Protein AF-V9G6R5-F1 (afdb_monomer_lite)

pLDDT: mean 72.58, std 21.6, range [24.77, 97.25]

Foldseek 3Di:
DVVVVVVVVVVVVVVVVVVVVVVVVVCCQQCPPDCCRHPVSVVVVVVVVVVVVCVVCVVVLQVVQVQQADPVRVPDPPPDSHHPGGDNVSVVCVCVVVVPVVNVVVVVVLCVLLVVLLLVQLLVLLLCLQPPPDPPSVVVLVVLVVLQVDQLVVVVVVLVVVCVVVVVPPHSCSQNVCSNVLNHNRSSVSNVVSNVVSNVCPVVCVVPPPDDDDSVVVSCCVCCVPVVDPPVVVPPPDDPDDDDPPDPPDDPDDPPPPPPPPPPPPPPDDD

Radius of gyration: 32.79 Å; chains: 1; bounding box: 88×69×92 Å

Structure (mmCIF, N/CA/C/O backbone):
data_AF-V9G6R5-F1
#
_entry.id   AF-V9G6R5-F1
#
loop_
_atom_site.group_PDB
_atom_site.id
_atom_site.type_symbol
_atom_site.label_atom_id
_atom_site.label_alt_id
_atom_site.label_comp_id
_atom_site.label_asym_id
_atom_site.label_entity_id
_atom_site.label_seq_id
_atom_site.pdbx_PDB_ins_code
_atom_site.Cartn_x
_atom_site.Cartn_y
_atom_site.Cartn_z
_atom_site.occupancy
_atom_site.B_iso_or_equiv
_atom_site.auth_seq_id
_atom_site.auth_comp_id
_atom_site.auth_asym_id
_atom_site.auth_atom_id
_atom_site.pdbx_PDB_model_num
ATOM 1 N N . MET A 1 1 ? 60.793 -41.006 -44.154 1.00 64.88 1 MET A N 1
ATOM 2 C CA . MET A 1 1 ? 59.520 -41.726 -44.395 1.00 64.88 1 MET A CA 1
ATOM 3 C C . MET A 1 1 ? 58.826 -42.262 -43.134 1.00 64.88 1 MET A C 1
ATOM 5 O O . MET A 1 1 ? 57.848 -41.655 -42.730 1.00 64.88 1 MET A O 1
ATOM 9 N N . LYS A 1 2 ? 59.270 -43.341 -42.455 1.00 72.12 2 LYS A N 1
ATOM 10 C CA . LYS A 1 2 ? 58.503 -43.918 -41.311 1.00 72.12 2 LYS A CA 1
ATOM 11 C C . LYS A 1 2 ? 58.436 -43.012 -40.062 1.00 72.12 2 LYS A C 1
ATOM 13 O O . LYS A 1 2 ? 57.455 -43.063 -39.328 1.00 72.12 2 LYS A O 1
ATOM 18 N N . VAL A 1 3 ? 59.459 -42.177 -39.852 1.00 76.50 3 VAL A N 1
ATOM 19 C CA . VAL A 1 3 ? 59.556 -41.220 -38.729 1.00 76.50 3 VAL A CA 1
ATOM 20 C C . VAL A 1 3 ? 58.675 -39.981 -38.946 1.00 76.50 3 VAL A C 1
ATOM 22 O O . VAL A 1 3 ? 58.012 -39.543 -38.013 1.00 76.50 3 VAL A O 1
ATOM 25 N N . GLU A 1 4 ? 58.592 -39.460 -40.173 1.00 76.88 4 GLU A N 1
ATOM 26 C CA . GLU A 1 4 ? 57.747 -38.297 -40.507 1.00 76.88 4 GLU A CA 1
ATOM 27 C C . GLU A 1 4 ? 56.257 -38.611 -40.350 1.00 76.88 4 GLU A C 1
ATOM 29 O O . GLU A 1 4 ? 55.533 -37.845 -39.725 1.00 76.88 4 GLU A O 1
ATOM 34 N N . ILE A 1 5 ? 55.825 -39.800 -40.789 1.00 81.44 5 ILE A N 1
ATOM 35 C CA . ILE A 1 5 ? 54.440 -40.274 -40.613 1.00 81.44 5 ILE A CA 1
ATOM 36 C C . ILE A 1 5 ? 54.059 -40.341 -39.123 1.00 81.44 5 ILE A C 1
ATOM 38 O O . ILE A 1 5 ? 52.915 -40.081 -38.750 1.00 81.44 5 ILE A O 1
ATOM 42 N N . TRP A 1 6 ? 55.013 -40.692 -38.257 1.00 77.69 6 TRP A N 1
ATOM 43 C CA . TRP A 1 6 ? 54.809 -40.720 -36.808 1.00 77.69 6 TRP A CA 1
ATOM 44 C C . TRP A 1 6 ? 54.717 -39.318 -36.201 1.00 77.69 6 TRP A C 1
ATOM 46 O O . TRP A 1 6 ? 53.872 -39.083 -35.337 1.00 77.69 6 TRP A O 1
ATOM 56 N N . LEU A 1 7 ? 55.558 -38.393 -36.664 1.00 82.88 7 LEU A N 1
ATOM 57 C CA . LEU A 1 7 ? 55.578 -37.000 -36.219 1.00 82.88 7 LEU A CA 1
ATOM 58 C C . LEU A 1 7 ? 54.293 -36.255 -36.597 1.00 82.88 7 LEU A C 1
ATOM 60 O O . LEU A 1 7 ? 53.716 -35.581 -35.743 1.00 82.88 7 LEU A O 1
ATOM 64 N N . ASP A 1 8 ? 53.804 -36.434 -37.825 1.00 81.50 8 ASP A N 1
ATOM 65 C CA . ASP A 1 8 ? 52.542 -35.833 -38.268 1.00 81.50 8 ASP A CA 1
ATOM 66 C C . ASP A 1 8 ? 51.359 -36.376 -37.467 1.00 81.50 8 ASP A C 1
ATOM 68 O O . ASP A 1 8 ? 50.575 -35.608 -36.904 1.00 81.50 8 ASP A O 1
ATOM 72 N N . ARG A 1 9 ? 51.297 -37.700 -37.281 1.00 84.38 9 ARG A N 1
ATOM 73 C CA . ARG A 1 9 ? 50.238 -38.323 -36.481 1.00 84.38 9 ARG A CA 1
ATOM 74 C C . ARG A 1 9 ? 50.268 -37.838 -35.025 1.00 84.38 9 ARG A C 1
ATOM 76 O O . ARG A 1 9 ? 49.219 -37.544 -34.459 1.00 84.38 9 ARG A O 1
ATOM 83 N N . ALA A 1 10 ? 51.449 -37.700 -34.418 1.00 81.31 10 ALA A N 1
ATOM 84 C CA . ALA A 1 10 ? 51.591 -37.179 -33.056 1.00 81.31 10 ALA A CA 1
ATOM 85 C C . ALA A 1 10 ? 51.138 -35.712 -32.933 1.00 81.31 10 ALA A C 1
ATOM 87 O O . ALA A 1 10 ? 50.500 -35.338 -31.945 1.00 81.31 10 ALA A O 1
ATOM 88 N N . LYS A 1 11 ? 51.421 -34.886 -33.946 1.00 83.81 11 LYS A N 1
ATOM 89 C CA . LYS A 1 11 ? 51.005 -33.479 -34.004 1.00 83.81 11 LYS A CA 1
ATOM 90 C C . LYS A 1 11 ? 49.489 -33.337 -34.136 1.00 83.81 11 LYS A C 1
ATOM 92 O O . LYS A 1 11 ? 48.901 -32.450 -33.513 1.00 83.81 11 LYS A O 1
ATOM 97 N N . ASP A 1 12 ? 48.853 -34.231 -34.885 1.00 80.94 12 ASP A N 1
ATOM 98 C CA . ASP A 1 12 ? 47.399 -34.258 -35.041 1.00 80.94 12 ASP A CA 1
ATOM 99 C C . ASP A 1 12 ? 46.696 -34.737 -33.768 1.00 80.94 12 ASP A C 1
ATOM 101 O O . ASP A 1 12 ? 45.774 -34.068 -33.299 1.00 80.94 12 ASP A O 1
ATOM 105 N N . TYR A 1 13 ? 47.211 -35.783 -33.110 1.00 79.81 13 TYR A N 1
ATOM 106 C CA . TYR A 1 13 ? 46.726 -36.194 -31.786 1.00 79.81 13 TYR A CA 1
ATOM 107 C C . TYR A 1 13 ? 46.875 -35.079 -30.741 1.00 79.81 13 TYR A C 1
ATOM 109 O O . TYR A 1 13 ? 45.949 -34.835 -29.963 1.00 79.81 13 TYR A O 1
ATOM 117 N N . ALA A 1 14 ? 48.006 -34.365 -30.727 1.00 81.25 14 ALA A N 1
ATOM 118 C CA . ALA A 1 14 ? 48.219 -33.235 -29.824 1.00 81.25 14 ALA A CA 1
ATOM 119 C C . ALA A 1 14 ? 47.229 -32.088 -30.097 1.00 81.25 14 ALA A C 1
ATOM 121 O O . ALA A 1 14 ? 46.654 -31.539 -29.153 1.00 81.25 14 ALA A O 1
ATOM 122 N N . ARG A 1 15 ? 46.972 -31.761 -31.373 1.00 82.00 15 ARG A N 1
ATOM 123 C CA . ARG A 1 15 ? 45.962 -30.765 -31.771 1.00 82.00 15 ARG A CA 1
ATOM 124 C C . ARG A 1 15 ? 44.562 -31.156 -31.320 1.00 82.00 15 ARG A C 1
ATOM 126 O O . ARG A 1 15 ? 43.874 -30.326 -30.727 1.00 82.00 15 ARG A O 1
ATOM 133 N N . GLU A 1 16 ? 44.151 -32.403 -31.535 1.00 81.69 16 GLU A N 1
ATOM 134 C CA . GLU A 1 16 ? 42.835 -32.878 -31.102 1.00 81.69 16 GLU A CA 1
ATOM 135 C C . GLU A 1 16 ? 42.675 -32.862 -29.578 1.00 81.69 16 GLU A C 1
ATOM 137 O O . GLU A 1 16 ? 41.623 -32.468 -29.070 1.00 81.69 16 GLU A O 1
ATOM 142 N N . LEU A 1 17 ? 43.711 -33.248 -28.829 1.00 79.25 17 LEU A N 1
ATOM 143 C CA . LEU A 1 17 ? 43.709 -33.208 -27.364 1.00 79.25 17 LEU A CA 1
ATOM 144 C C . LEU A 1 17 ? 43.584 -31.778 -26.832 1.00 79.25 17 LEU A C 1
ATOM 146 O O . LEU A 1 17 ? 42.788 -31.530 -25.921 1.00 79.25 17 LEU A O 1
ATOM 150 N N . ILE A 1 18 ? 44.325 -30.828 -27.411 1.00 80.31 18 ILE A N 1
ATOM 151 C CA . ILE A 1 18 ? 44.240 -29.405 -27.054 1.00 80.31 18 ILE A CA 1
ATOM 152 C C . ILE A 1 18 ? 42.848 -28.861 -27.393 1.00 80.31 18 ILE A C 1
ATOM 154 O O . ILE A 1 18 ? 42.215 -28.237 -26.537 1.00 80.31 18 ILE A O 1
ATOM 158 N N . TRP A 1 19 ? 42.334 -29.162 -28.588 1.00 75.75 19 TRP A N 1
ATOM 159 C CA . TRP A 1 19 ? 41.010 -28.736 -29.040 1.00 75.75 19 TRP A CA 1
ATOM 160 C C . TRP A 1 19 ? 39.887 -29.286 -28.153 1.00 75.75 19 TRP A C 1
ATOM 162 O O . TRP A 1 19 ? 39.028 -28.535 -27.684 1.00 75.75 19 TRP A O 1
ATOM 172 N N . ARG A 1 20 ? 39.919 -30.585 -27.825 1.00 76.06 20 ARG A N 1
ATOM 173 C CA . ARG A 1 20 ? 38.955 -31.214 -26.908 1.00 76.06 20 ARG A CA 1
ATOM 174 C C . ARG A 1 20 ? 39.027 -30.595 -25.514 1.00 76.06 20 ARG A C 1
ATOM 176 O O . ARG A 1 20 ? 37.986 -30.299 -24.931 1.00 76.06 20 ARG A O 1
ATOM 183 N N . ARG A 1 21 ? 40.230 -30.351 -24.983 1.00 75.00 21 ARG A N 1
ATOM 184 C CA . ARG A 1 21 ? 40.425 -29.772 -23.643 1.00 75.00 21 ARG A CA 1
ATOM 185 C C . ARG A 1 21 ? 39.946 -28.313 -23.575 1.00 75.00 21 ARG A C 1
ATOM 187 O O . ARG A 1 21 ? 39.325 -27.933 -22.583 1.00 75.00 21 ARG A O 1
ATOM 194 N N . GLN A 1 22 ? 40.161 -27.518 -24.626 1.00 76.44 22 GLN A N 1
ATOM 195 C CA . GLN A 1 22 ? 39.628 -26.154 -24.725 1.00 76.44 22 GLN A CA 1
ATOM 196 C C . GLN A 1 22 ? 38.102 -26.143 -24.887 1.00 76.44 22 GLN A C 1
ATOM 198 O O . GLN A 1 22 ? 37.421 -25.433 -24.150 1.00 76.44 22 GLN A O 1
ATOM 203 N N . SER A 1 23 ? 37.546 -26.988 -25.758 1.00 69.00 23 SER A N 1
ATOM 204 C CA . SER A 1 23 ? 36.095 -27.088 -25.969 1.00 69.00 23 SER A CA 1
ATOM 205 C C . SER A 1 23 ? 35.350 -27.517 -24.700 1.00 69.00 23 SER A C 1
ATOM 207 O O . SER A 1 23 ? 34.309 -26.954 -24.370 1.00 69.00 23 SER A O 1
ATOM 209 N N . GLN A 1 24 ? 35.904 -28.462 -23.933 1.00 68.69 24 GLN A N 1
ATOM 210 C CA . GLN A 1 24 ? 35.327 -28.883 -22.653 1.00 68.69 24 GLN A CA 1
ATOM 211 C C . GLN A 1 24 ? 35.376 -27.764 -21.603 1.00 68.69 24 GLN A C 1
ATOM 213 O O . GLN A 1 24 ? 34.385 -27.540 -20.913 1.00 68.69 24 GLN A O 1
ATOM 218 N N . ARG A 1 25 ? 36.474 -26.996 -21.520 1.00 67.00 25 ARG A N 1
ATOM 219 C CA . ARG A 1 25 ? 36.552 -25.820 -20.631 1.00 67.00 25 ARG A CA 1
ATOM 220 C C . ARG A 1 25 ? 35.528 -24.747 -20.999 1.00 67.00 25 ARG A C 1
ATOM 222 O O . ARG A 1 25 ? 34.871 -24.220 -20.109 1.00 67.00 25 ARG A O 1
ATOM 229 N N . VAL A 1 26 ? 35.354 -24.469 -22.290 1.00 68.88 26 VAL A N 1
ATOM 230 C CA . VAL A 1 26 ? 34.375 -23.489 -22.786 1.00 68.88 26 VAL A CA 1
ATOM 231 C C . VAL A 1 26 ? 32.941 -23.953 -22.520 1.00 68.88 26 VAL A C 1
ATOM 233 O O . VAL A 1 26 ? 32.132 -23.171 -22.032 1.00 68.88 26 VAL A O 1
ATOM 236 N N . LYS A 1 27 ? 32.624 -25.235 -22.745 1.00 65.38 27 LYS A N 1
ATOM 237 C CA . LYS A 1 27 ? 31.298 -25.799 -22.443 1.00 65.38 27 LYS A CA 1
ATOM 238 C C . LYS A 1 27 ? 30.979 -25.760 -20.949 1.00 65.38 27 LYS A C 1
ATOM 240 O O . LYS A 1 27 ? 29.878 -25.367 -20.588 1.00 65.38 27 LYS A O 1
ATOM 245 N N . VAL A 1 28 ? 31.933 -26.100 -20.080 1.00 66.19 28 VAL A N 1
ATOM 246 C CA . VAL A 1 28 ? 31.735 -26.050 -18.620 1.00 66.19 28 VAL A CA 1
ATOM 247 C C . VAL A 1 28 ? 31.624 -24.606 -18.111 1.00 66.19 28 VAL A C 1
ATOM 249 O O . VAL A 1 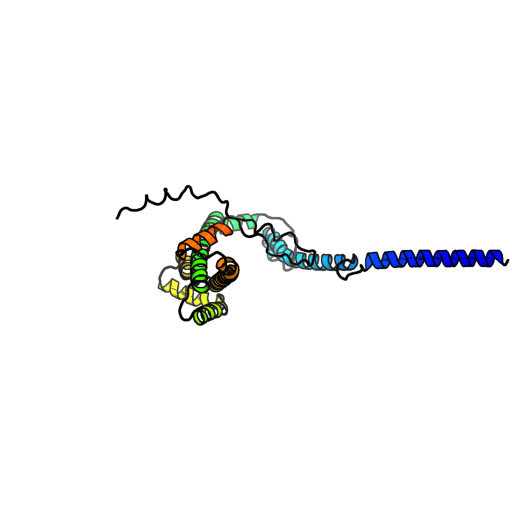28 ? 30.833 -24.352 -17.207 1.00 66.19 28 VAL A O 1
ATOM 252 N N . ALA A 1 29 ? 32.345 -23.651 -18.709 1.00 65.88 29 ALA A N 1
ATOM 253 C CA . ALA A 1 29 ? 32.227 -22.229 -18.375 1.00 65.88 29 ALA A CA 1
ATOM 254 C C . ALA A 1 29 ? 30.902 -21.601 -18.858 1.00 65.88 29 ALA A C 1
ATOM 256 O O . ALA A 1 29 ? 30.321 -20.780 -18.150 1.00 65.88 29 ALA A O 1
ATOM 257 N N . LEU A 1 30 ? 30.405 -21.990 -20.040 1.00 63.53 30 LEU A N 1
ATOM 258 C CA . LEU A 1 30 ? 29.158 -21.466 -20.615 1.00 63.53 30 LEU A CA 1
ATOM 259 C C . LEU A 1 30 ? 27.902 -22.102 -20.009 1.00 63.53 30 LEU A C 1
ATOM 261 O O . LEU A 1 30 ? 26.975 -21.380 -19.640 1.00 63.53 30 LEU A O 1
ATOM 265 N N . LEU A 1 31 ? 27.861 -23.435 -19.905 1.00 62.66 31 LEU A N 1
ATOM 266 C CA . LEU A 1 31 ? 26.684 -24.156 -19.411 1.00 62.66 31 LEU A CA 1
ATOM 267 C C . LEU A 1 31 ? 26.649 -24.269 -17.880 1.00 62.66 31 LEU A C 1
ATOM 269 O O . LEU A 1 31 ? 25.567 -24.436 -17.326 1.00 62.66 31 LEU A O 1
ATOM 273 N N . GLY A 1 32 ? 27.792 -24.138 -17.192 1.00 59.62 32 GLY A N 1
ATOM 274 C CA . GLY A 1 32 ? 27.884 -24.394 -15.753 1.00 59.62 32 GLY A CA 1
ATOM 275 C C . GLY A 1 32 ? 27.591 -25.861 -15.402 1.00 59.62 32 GLY A C 1
ATOM 276 O O . GLY A 1 32 ? 27.000 -26.611 -16.174 1.00 59.62 32 GLY A O 1
ATOM 277 N N . ARG A 1 33 ? 28.020 -26.322 -14.222 1.00 62.50 33 ARG A N 1
ATOM 278 C CA . ARG A 1 33 ? 27.675 -27.676 -13.732 1.00 62.50 33 ARG A CA 1
ATOM 279 C C . ARG A 1 33 ? 26.256 -27.769 -13.158 1.00 62.50 33 ARG A C 1
ATOM 281 O O . ARG A 1 33 ? 25.740 -28.873 -13.037 1.00 62.50 33 ARG A O 1
ATOM 288 N N . ASN A 1 34 ? 25.643 -26.632 -12.828 1.00 60.25 34 ASN A N 1
ATOM 289 C CA . ASN A 1 34 ? 24.287 -26.519 -12.295 1.00 60.25 34 ASN A CA 1
ATOM 290 C C . ASN A 1 34 ? 23.488 -25.507 -13.129 1.00 60.25 34 ASN A C 1
ATOM 292 O O . ASN A 1 34 ? 24.048 -24.504 -13.575 1.00 60.25 34 ASN A O 1
ATOM 296 N N . LEU A 1 35 ? 22.173 -25.723 -13.254 1.00 59.00 35 LEU A N 1
ATOM 297 C CA . LEU A 1 35 ? 21.221 -24.842 -13.958 1.00 59.00 35 LEU A CA 1
ATOM 298 C C . LEU A 1 35 ? 21.281 -23.360 -13.522 1.00 59.00 35 LEU A C 1
ATOM 300 O O . LEU A 1 35 ? 20.889 -22.488 -14.289 1.00 59.00 35 LEU A O 1
ATOM 304 N N . SER A 1 36 ? 21.780 -23.065 -12.320 1.00 59.97 36 SER A N 1
ATOM 305 C CA . SER A 1 36 ? 21.876 -21.721 -11.729 1.00 59.97 36 SER A CA 1
ATOM 306 C C . SER A 1 36 ? 23.246 -21.033 -11.870 1.00 59.97 36 SER A C 1
ATOM 308 O O . SER A 1 36 ? 23.350 -19.834 -11.608 1.00 59.97 36 SER A O 1
ATOM 310 N N . ASP A 1 37 ? 24.292 -21.750 -12.299 1.00 65.19 37 ASP A N 1
ATOM 311 C CA . ASP A 1 37 ? 25.674 -21.233 -12.295 1.00 65.19 37 ASP A CA 1
ATOM 312 C C . ASP A 1 37 ? 26.230 -20.913 -13.692 1.00 65.19 37 ASP A C 1
ATOM 314 O O . ASP A 1 37 ? 27.261 -20.246 -13.797 1.00 65.19 37 ASP A O 1
ATOM 318 N N . GLY A 1 38 ? 25.553 -21.347 -14.762 1.00 72.75 38 GLY A N 1
ATOM 319 C CA . GLY A 1 38 ? 25.939 -21.042 -16.142 1.00 72.75 38 GLY A CA 1
ATOM 320 C C . GLY A 1 38 ? 25.775 -19.556 -16.482 1.00 72.75 38 GLY A C 1
ATOM 321 O O . GLY A 1 38 ? 24.767 -18.935 -16.135 1.00 72.75 38 GLY A O 1
ATOM 322 N N . LEU A 1 39 ? 26.748 -18.977 -17.196 1.00 79.81 39 LEU A N 1
ATOM 323 C CA . LEU A 1 39 ? 26.709 -17.571 -17.629 1.00 79.81 39 LEU A CA 1
ATOM 324 C C . LEU A 1 39 ? 25.462 -17.277 -18.481 1.00 79.81 39 LEU A C 1
ATOM 326 O O . LEU A 1 39 ? 24.845 -16.223 -18.343 1.00 79.81 39 LEU A O 1
ATOM 330 N N . LEU A 1 40 ? 25.060 -18.245 -19.310 1.00 81.56 40 LEU A N 1
ATOM 331 C CA . LEU A 1 40 ? 23.880 -18.149 -20.167 1.00 81.56 40 LEU A CA 1
ATOM 332 C C . LEU A 1 40 ? 22.582 -18.151 -19.345 1.00 81.56 40 LEU A C 1
ATOM 334 O O . LEU A 1 40 ? 21.710 -17.320 -19.582 1.00 81.56 40 LEU A O 1
ATOM 338 N N . ALA A 1 41 ? 22.481 -19.008 -18.323 1.00 83.38 41 ALA A N 1
ATOM 339 C CA . ALA A 1 41 ? 21.331 -19.030 -17.418 1.00 83.38 41 ALA A CA 1
ATOM 340 C C . ALA A 1 41 ? 21.200 -17.712 -16.638 1.00 83.38 41 ALA A C 1
ATOM 342 O O . ALA A 1 41 ? 20.107 -17.156 -16.546 1.00 83.38 41 ALA A O 1
ATOM 343 N N . LYS A 1 42 ? 22.316 -17.153 -16.150 1.00 86.31 42 LYS A N 1
ATOM 344 C CA . LYS A 1 42 ? 22.331 -15.829 -15.509 1.00 86.31 42 LYS A CA 1
ATOM 345 C C . LYS A 1 42 ? 21.874 -14.730 -16.464 1.00 86.31 42 LYS A C 1
ATOM 347 O O . LYS A 1 42 ? 21.041 -13.921 -16.073 1.00 86.31 42 LYS A O 1
ATOM 352 N N . LEU A 1 43 ? 22.364 -14.715 -17.705 1.00 90.62 43 LEU A N 1
ATOM 353 C CA . LEU A 1 43 ? 21.957 -13.729 -18.711 1.00 90.62 43 LEU A CA 1
ATOM 354 C C . LEU A 1 43 ? 20.449 -13.800 -18.983 1.00 90.62 43 LEU A C 1
ATOM 356 O O . LEU A 1 43 ? 19.787 -12.766 -18.976 1.00 90.62 43 LEU A O 1
ATOM 360 N N . VAL A 1 44 ? 19.893 -15.005 -19.135 1.00 92.25 44 VAL A N 1
ATOM 361 C CA . VAL A 1 44 ? 18.445 -15.210 -19.314 1.00 92.25 44 VAL A CA 1
ATOM 362 C C . VAL A 1 44 ? 17.654 -14.710 -18.103 1.00 92.25 44 VAL A C 1
ATOM 364 O O . VAL A 1 44 ? 16.657 -14.016 -18.278 1.00 92.25 44 VAL A O 1
ATOM 367 N N . ILE A 1 45 ? 18.108 -15.001 -16.879 1.00 91.94 45 ILE A N 1
ATOM 368 C CA . ILE A 1 45 ? 17.470 -14.508 -15.649 1.00 91.94 45 ILE A CA 1
ATOM 369 C C . ILE A 1 45 ? 17.521 -12.976 -15.591 1.00 91.94 45 ILE A C 1
ATOM 371 O O . ILE A 1 45 ? 16.493 -12.350 -15.350 1.00 91.94 45 ILE A O 1
ATOM 375 N N . TYR A 1 46 ? 18.673 -12.353 -15.855 1.00 94.00 46 TYR A N 1
ATOM 376 C CA . TYR A 1 46 ? 18.799 -10.892 -15.870 1.00 94.00 46 TYR A CA 1
ATOM 377 C C . TYR A 1 46 ? 17.925 -10.239 -16.943 1.00 94.00 46 TYR A C 1
ATOM 379 O O . TYR A 1 46 ? 17.320 -9.204 -16.675 1.00 94.00 46 TYR A O 1
ATOM 387 N N . LEU A 1 47 ? 17.818 -10.850 -18.124 1.00 96.06 47 LEU A N 1
ATOM 388 C CA . LEU A 1 47 ? 16.960 -10.375 -19.207 1.00 96.06 47 LEU A CA 1
ATOM 389 C C . LEU A 1 47 ? 15.471 -10.509 -18.846 1.00 96.06 47 LEU A C 1
ATOM 391 O O . LEU A 1 47 ? 14.690 -9.596 -19.093 1.00 96.06 47 LEU A O 1
ATOM 395 N N . LEU A 1 48 ? 15.069 -11.603 -18.195 1.00 96.25 48 LEU A N 1
ATOM 396 C CA . LEU A 1 48 ? 13.703 -11.763 -17.695 1.00 96.25 48 LEU A CA 1
ATOM 397 C C . LEU A 1 48 ? 13.379 -10.724 -16.606 1.00 96.25 48 LEU A C 1
ATOM 399 O O . LEU A 1 48 ? 12.329 -10.085 -16.651 1.00 96.25 48 LEU A O 1
ATOM 403 N N . LEU A 1 49 ? 14.288 -10.524 -15.645 1.00 95.69 49 LEU A N 1
ATOM 404 C CA . LEU A 1 49 ? 14.124 -9.537 -14.575 1.00 95.69 49 LEU A CA 1
ATOM 405 C C . LEU A 1 49 ? 14.068 -8.104 -15.121 1.00 95.69 49 LEU A C 1
ATOM 407 O O . LEU A 1 49 ? 13.279 -7.307 -14.617 1.00 95.69 49 LEU A O 1
ATOM 411 N N . SER A 1 50 ? 14.868 -7.770 -16.138 1.00 96.69 50 SER A N 1
ATOM 412 C CA . SER A 1 50 ? 14.859 -6.433 -16.741 1.00 96.69 50 SER A CA 1
ATOM 413 C C . SER A 1 50 ? 13.556 -6.146 -17.488 1.00 96.69 50 SER A C 1
ATOM 415 O O . SER A 1 50 ? 13.026 -5.044 -17.361 1.00 96.69 50 SER A O 1
ATOM 417 N N . ILE A 1 51 ? 12.981 -7.138 -18.179 1.00 97.25 51 ILE A N 1
ATOM 418 C CA . ILE A 1 51 ? 11.659 -7.017 -18.813 1.00 97.25 51 ILE A CA 1
ATOM 419 C C . ILE A 1 51 ? 10.577 -6.768 -17.758 1.00 97.25 51 ILE A C 1
ATOM 421 O O . ILE A 1 51 ? 9.774 -5.848 -17.902 1.00 97.25 51 ILE A O 1
ATOM 425 N N . VAL A 1 52 ? 10.565 -7.548 -16.674 1.00 96.88 52 VAL A N 1
ATOM 426 C CA . VAL A 1 52 ? 9.588 -7.369 -15.587 1.00 96.88 52 VAL A CA 1
ATOM 427 C C . VAL A 1 52 ? 9.748 -5.996 -14.928 1.00 96.88 52 VAL A C 1
ATOM 429 O O . VAL A 1 52 ? 8.756 -5.306 -14.701 1.00 96.88 52 VAL A O 1
ATOM 432 N N . ALA A 1 53 ? 10.983 -5.558 -14.675 1.00 96.94 53 ALA A N 1
ATOM 433 C CA . ALA A 1 53 ? 11.255 -4.224 -14.150 1.00 96.94 53 ALA A CA 1
ATOM 434 C C . ALA A 1 53 ? 10.738 -3.127 -15.095 1.00 96.94 53 ALA A C 1
ATOM 436 O O . ALA A 1 53 ? 10.091 -2.185 -14.638 1.00 96.94 53 ALA A O 1
ATOM 437 N N . TYR A 1 54 ? 10.962 -3.271 -16.404 1.00 96.25 54 TYR A N 1
ATOM 438 C CA . TYR A 1 54 ? 10.468 -2.335 -17.411 1.00 96.25 54 TYR A CA 1
ATOM 439 C C . TYR A 1 54 ? 8.934 -2.259 -17.430 1.00 96.25 54 TYR A C 1
ATOM 441 O O . TYR A 1 54 ? 8.389 -1.158 -17.439 1.00 96.25 54 TYR A O 1
ATOM 449 N N . LEU A 1 55 ? 8.234 -3.396 -17.341 1.00 96.38 55 LEU A N 1
ATOM 450 C CA . LEU A 1 55 ? 6.767 -3.438 -17.274 1.00 96.38 55 LEU A CA 1
ATOM 451 C C . LEU A 1 55 ? 6.211 -2.673 -16.062 1.00 96.38 55 LEU A C 1
ATOM 453 O O . LEU A 1 55 ? 5.202 -1.981 -16.184 1.00 96.38 55 LEU A O 1
ATOM 457 N N . TYR A 1 56 ? 6.875 -2.749 -14.904 1.00 94.88 56 TYR A N 1
ATOM 458 C CA . TYR A 1 56 ? 6.484 -1.975 -13.720 1.00 94.88 56 TYR A CA 1
ATOM 459 C C . TYR A 1 56 ? 6.858 -0.489 -13.814 1.00 94.88 56 TYR A C 1
ATOM 461 O O . TYR A 1 56 ? 6.128 0.363 -13.307 1.00 94.88 56 TYR A O 1
ATOM 469 N N . LEU A 1 57 ? 7.978 -0.161 -14.462 1.00 95.06 57 LEU A N 1
ATOM 470 C CA . LEU A 1 57 ? 8.426 1.219 -14.677 1.00 95.06 57 LEU A CA 1
ATOM 471 C C . LEU A 1 57 ? 7.575 1.955 -15.716 1.00 95.06 57 LEU A C 1
ATOM 473 O O . LEU A 1 57 ? 7.390 3.164 -15.601 1.00 95.06 57 LEU A O 1
ATOM 477 N N . GLN A 1 58 ? 7.028 1.245 -16.702 1.00 93.25 58 GLN A N 1
ATOM 478 C CA . GLN A 1 58 ? 6.230 1.811 -17.786 1.00 93.25 58 GLN A CA 1
ATOM 479 C C . GLN A 1 58 ? 5.101 2.752 -17.301 1.00 93.25 58 GLN A C 1
ATOM 481 O O . GLN A 1 58 ? 5.098 3.911 -17.717 1.00 93.25 58 GLN A O 1
ATOM 486 N N . PRO A 1 59 ? 4.166 2.352 -16.413 1.00 93.62 59 PRO A N 1
ATOM 487 C CA . PRO A 1 59 ? 3.109 3.253 -15.943 1.00 93.62 59 PRO A CA 1
ATOM 488 C C . PRO A 1 59 ? 3.642 4.443 -15.132 1.00 93.62 59 PRO A C 1
ATOM 490 O O . PRO A 1 59 ? 3.066 5.528 -15.196 1.00 93.62 59 PRO A O 1
ATOM 493 N N . LEU A 1 60 ? 4.751 4.280 -14.401 1.00 92.44 60 LEU A N 1
ATOM 494 C CA . LEU A 1 60 ? 5.381 5.379 -13.659 1.00 92.44 60 LEU A CA 1
ATOM 495 C C . LEU A 1 60 ? 5.970 6.424 -14.611 1.00 92.44 60 LEU A C 1
ATOM 497 O O . LEU A 1 60 ? 5.707 7.615 -14.459 1.00 92.44 60 LEU A O 1
ATOM 501 N N . LEU A 1 61 ? 6.716 5.978 -15.625 1.00 90.56 61 LEU A N 1
ATOM 502 C CA . LEU A 1 61 ? 7.274 6.853 -16.656 1.00 90.56 61 LEU A CA 1
ATOM 503 C C . LEU A 1 61 ? 6.169 7.547 -17.457 1.00 90.56 61 LEU A C 1
ATOM 505 O O . LEU A 1 61 ? 6.292 8.728 -17.780 1.00 90.56 61 LEU A O 1
ATOM 509 N N . TYR A 1 62 ? 5.070 6.838 -17.725 1.00 88.69 62 TYR A N 1
ATOM 510 C CA . TYR A 1 62 ? 3.898 7.418 -18.369 1.00 88.69 62 TYR A CA 1
ATOM 511 C C . TYR A 1 62 ? 3.295 8.546 -17.526 1.00 88.69 62 TYR A C 1
ATOM 513 O O . TYR A 1 62 ? 3.081 9.634 -18.056 1.00 88.69 62 TYR A O 1
ATOM 521 N N . MET A 1 63 ? 3.101 8.342 -16.217 1.00 88.94 63 MET A N 1
ATOM 522 C CA . MET A 1 63 ? 2.597 9.394 -15.325 1.00 88.94 63 MET A CA 1
ATOM 523 C C . MET A 1 63 ? 3.505 10.629 -15.321 1.00 88.94 63 MET A C 1
ATOM 525 O O . MET A 1 63 ? 3.017 11.743 -15.501 1.00 88.94 63 MET A O 1
ATOM 529 N N . VAL A 1 64 ? 4.823 10.444 -15.203 1.00 88.50 64 VAL A N 1
ATOM 530 C CA . VAL A 1 64 ? 5.788 11.558 -15.234 1.00 88.50 64 VAL A CA 1
ATOM 531 C C . VAL A 1 64 ? 5.733 12.307 -16.569 1.00 88.50 64 VAL A C 1
ATOM 533 O O . VAL A 1 64 ? 5.693 13.534 -16.582 1.00 88.50 64 VAL A O 1
ATOM 536 N N . SER A 1 65 ? 5.659 11.588 -17.692 1.00 87.62 65 SER A N 1
ATOM 537 C CA . SER A 1 65 ? 5.509 12.208 -19.013 1.00 87.62 65 SER A CA 1
ATOM 538 C C . SER A 1 65 ? 4.201 12.998 -19.124 1.00 87.62 65 SER A C 1
ATOM 540 O O . SER A 1 65 ? 4.205 14.138 -19.585 1.00 87.62 65 SER A O 1
ATOM 542 N N . THR A 1 66 ? 3.079 12.447 -18.644 1.00 85.56 66 THR A N 1
ATOM 543 C CA . THR A 1 66 ? 1.781 13.139 -18.686 1.00 85.56 66 THR A CA 1
ATOM 544 C C . THR A 1 66 ? 1.740 14.413 -17.850 1.00 85.56 66 THR A C 1
ATOM 546 O O . THR A 1 66 ? 1.065 15.355 -18.250 1.00 85.56 66 THR A O 1
ATOM 549 N N . MET A 1 67 ? 2.499 14.490 -16.751 1.00 86.62 67 MET A N 1
ATOM 550 C CA . MET A 1 67 ? 2.589 15.712 -15.942 1.00 86.62 67 MET A CA 1
ATOM 551 C C . MET A 1 67 ? 3.239 16.879 -16.704 1.00 86.62 67 MET A C 1
ATOM 553 O O . MET A 1 67 ? 2.923 18.029 -16.416 1.00 86.62 67 MET A O 1
ATOM 557 N N . LEU A 1 68 ? 4.102 16.592 -17.688 1.00 87.06 68 LEU A N 1
ATOM 558 C CA . LEU A 1 68 ? 4.879 17.591 -18.438 1.00 87.06 68 LEU A CA 1
ATOM 559 C C . LEU A 1 68 ? 4.263 17.996 -19.794 1.00 87.06 68 LEU A C 1
ATOM 561 O O . LEU A 1 68 ? 4.740 18.943 -20.424 1.00 87.06 68 LEU A O 1
ATOM 565 N N . LYS A 1 69 ? 3.240 17.274 -20.271 1.00 84.69 69 LYS A N 1
ATOM 566 C CA . LYS A 1 69 ? 2.592 17.491 -21.581 1.00 84.69 69 LYS A CA 1
ATOM 567 C C . LYS A 1 69 ? 1.623 18.671 -21.572 1.00 84.69 69 LYS A C 1
ATOM 569 O O . LYS A 1 69 ? 0.933 18.887 -20.591 1.00 84.69 69 LYS A O 1
ATOM 574 N N . THR A 1 70 ? 1.464 19.378 -22.685 1.00 83.19 70 THR A N 1
ATOM 575 C CA . THR A 1 70 ? 0.412 20.402 -22.823 1.00 83.19 70 THR A CA 1
ATOM 576 C C . THR A 1 70 ? -0.975 19.778 -23.028 1.00 83.19 70 THR A C 1
ATOM 578 O O . THR A 1 70 ? -1.099 18.632 -23.458 1.00 83.19 70 THR A O 1
ATOM 581 N N . VAL A 1 71 ? -2.046 20.542 -22.775 1.00 79.31 71 VAL A N 1
ATOM 582 C CA . VAL A 1 71 ? -3.438 20.091 -23.006 1.00 79.31 71 VAL A CA 1
ATOM 583 C C . VAL A 1 71 ? -3.674 19.707 -24.474 1.00 79.31 71 VAL A C 1
ATOM 585 O O . VAL A 1 71 ? -4.375 18.739 -24.754 1.00 79.31 71 VAL A O 1
ATOM 588 N N . SER A 1 72 ? -3.044 20.416 -25.414 1.00 79.06 72 SER A N 1
ATOM 589 C CA . SER A 1 72 ? -3.102 20.094 -26.844 1.00 79.06 72 SER A CA 1
ATOM 590 C C . SER A 1 72 ? -2.414 18.767 -27.188 1.00 79.06 72 SER A C 1
ATOM 592 O O . SER A 1 72 ? -2.947 18.014 -27.997 1.00 79.06 72 SER A O 1
ATOM 594 N N . ASP A 1 73 ? -1.291 18.438 -26.539 1.00 78.12 73 ASP A N 1
ATOM 595 C CA . ASP A 1 73 ? -0.603 17.146 -26.696 1.00 78.12 73 ASP A CA 1
ATOM 596 C C . ASP A 1 73 ? -1.362 15.987 -26.011 1.00 78.12 73 ASP A C 1
ATOM 598 O O . ASP A 1 73 ? -1.140 14.825 -26.350 1.00 78.12 73 ASP A O 1
ATOM 602 N N . LEU A 1 74 ? -2.253 16.274 -25.052 1.00 75.69 74 LEU A N 1
ATOM 603 C CA . LEU A 1 74 ? -3.131 15.278 -24.414 1.00 75.69 74 LEU A CA 1
ATOM 604 C C . LEU A 1 74 ? -4.318 14.870 -25.298 1.00 75.69 74 LEU A C 1
ATOM 606 O O . LEU A 1 74 ? -4.795 13.743 -25.183 1.00 75.69 74 LEU A O 1
ATOM 610 N N . LEU A 1 75 ? -4.806 15.786 -26.136 1.00 79.75 75 LEU A N 1
ATOM 611 C CA . LEU A 1 75 ? -5.964 15.579 -27.012 1.00 79.75 75 LEU A CA 1
ATOM 612 C C . LEU A 1 75 ? -5.580 15.044 -28.401 1.00 79.75 75 LEU A C 1
ATOM 614 O O . LEU A 1 75 ? -6.458 14.674 -29.178 1.00 79.75 75 LEU A O 1
ATOM 618 N N . ASP A 1 76 ? -4.284 15.005 -28.722 1.00 78.75 76 ASP A N 1
ATOM 619 C CA . ASP A 1 76 ? -3.779 14.472 -29.986 1.00 78.75 76 ASP A CA 1
ATOM 620 C C . ASP A 1 76 ? -3.916 12.930 -30.012 1.00 78.75 76 ASP A C 1
ATOM 622 O O . ASP A 1 76 ? -3.371 12.248 -29.138 1.00 78.75 76 ASP A O 1
ATOM 626 N N . PRO A 1 77 ? -4.616 12.343 -31.005 1.00 70.31 77 PRO A N 1
ATOM 627 C CA . PRO A 1 77 ? -4.767 10.891 -31.132 1.00 70.31 77 PRO A CA 1
ATOM 628 C C . PRO A 1 77 ? -3.448 10.162 -31.440 1.00 70.31 77 PRO A C 1
ATOM 630 O O . PRO A 1 77 ? -3.372 8.938 -31.306 1.00 70.31 77 PRO A O 1
ATOM 633 N N . ALA A 1 78 ? -2.390 10.879 -31.833 1.00 74.44 78 ALA A N 1
ATOM 634 C CA . ALA A 1 78 ? -1.056 10.309 -31.925 1.00 74.44 78 ALA A CA 1
ATOM 635 C C . ALA A 1 78 ? -0.501 10.066 -30.511 1.00 74.44 78 ALA A C 1
ATOM 637 O O . ALA A 1 78 ? 0.024 10.983 -29.880 1.00 74.44 78 ALA A O 1
ATOM 638 N N . VAL A 1 79 ? -0.585 8.825 -30.016 1.00 62.88 79 VAL A N 1
ATOM 639 C CA . VAL A 1 79 ? -0.058 8.411 -28.701 1.00 62.88 79 VAL A CA 1
ATOM 640 C C . VAL A 1 79 ? 1.457 8.653 -28.628 1.00 62.88 79 VAL A C 1
ATOM 642 O O . VAL A 1 79 ? 2.270 7.791 -28.961 1.00 62.88 79 VAL A O 1
ATOM 645 N N . LYS A 1 80 ? 1.856 9.850 -28.189 1.00 69.50 80 LYS A N 1
ATOM 646 C CA . LYS A 1 80 ? 3.258 10.259 -28.043 1.00 69.50 80 LYS A CA 1
ATOM 647 C C . LYS A 1 80 ? 3.722 10.051 -26.614 1.00 69.50 80 LYS A C 1
ATOM 649 O O . LYS A 1 80 ? 3.135 10.572 -25.667 1.00 69.50 80 LYS A O 1
ATOM 654 N N . TRP A 1 81 ? 4.803 9.297 -26.449 1.00 71.38 81 TRP A N 1
ATOM 655 C CA . TRP A 1 81 ? 5.423 9.064 -25.144 1.00 71.38 81 TRP A CA 1
ATOM 656 C C . TRP A 1 81 ? 6.270 10.244 -24.660 1.00 71.38 81 TRP A C 1
ATOM 658 O O . TRP A 1 81 ? 6.346 10.473 -23.457 1.00 71.38 81 TRP A O 1
ATOM 668 N N . ILE A 1 82 ? 6.870 11.004 -25.579 1.00 77.75 82 ILE A N 1
ATOM 669 C CA . ILE A 1 82 ? 7.672 12.195 -25.279 1.00 77.75 82 ILE A CA 1
ATOM 670 C C . ILE A 1 82 ? 6.846 13.449 -25.634 1.00 77.75 82 ILE A C 1
ATOM 672 O O . ILE A 1 82 ? 6.311 13.501 -26.746 1.00 77.75 82 ILE A O 1
ATOM 676 N N . PRO A 1 83 ? 6.718 14.435 -24.721 1.00 74.19 83 PRO A N 1
ATOM 677 C CA . PRO A 1 83 ? 6.049 15.707 -25.005 1.00 74.19 83 PRO A CA 1
ATOM 678 C C . PRO A 1 83 ? 6.803 16.498 -26.081 1.00 74.19 83 PRO A C 1
ATOM 680 O O . PRO A 1 83 ? 8.034 16.470 -26.116 1.00 74.19 83 PRO A O 1
ATOM 683 N N . ARG A 1 84 ? 6.088 17.238 -26.941 1.00 75.44 84 ARG A N 1
ATOM 684 C CA . ARG A 1 84 ? 6.736 18.148 -27.907 1.00 75.44 84 ARG A CA 1
ATOM 685 C C . ARG A 1 84 ? 7.277 19.398 -27.219 1.00 75.44 84 ARG A C 1
ATOM 687 O O . ARG A 1 84 ? 8.330 19.903 -27.594 1.00 75.44 84 ARG A O 1
ATOM 694 N N . VAL A 1 85 ? 6.537 19.884 -26.224 1.00 80.88 85 VAL A N 1
ATOM 695 C CA . VAL A 1 85 ? 6.882 21.047 -25.408 1.00 80.88 85 VAL A CA 1
ATOM 696 C C . VAL A 1 85 ? 6.800 20.630 -23.947 1.00 80.88 85 VAL A C 1
ATOM 698 O O . VAL A 1 85 ? 5.761 20.162 -23.487 1.00 80.88 85 VAL A O 1
ATOM 701 N N . VAL A 1 86 ? 7.906 20.780 -23.221 1.00 82.75 86 VAL A N 1
ATOM 702 C CA . VAL A 1 86 ? 7.953 20.502 -21.783 1.00 82.75 86 VAL A CA 1
ATOM 703 C C . VAL A 1 86 ? 7.380 21.708 -21.050 1.00 82.75 86 VAL A C 1
ATOM 705 O O . VAL A 1 86 ? 7.936 22.802 -21.135 1.00 82.75 86 VAL A O 1
ATOM 708 N N . THR A 1 87 ? 6.275 21.514 -20.331 1.00 84.69 87 THR A N 1
ATOM 709 C CA . THR A 1 87 ? 5.621 22.576 -19.555 1.00 84.69 87 THR A CA 1
ATOM 710 C C . THR A 1 87 ? 5.399 22.145 -18.111 1.00 84.69 87 THR A C 1
ATOM 712 O O . THR A 1 87 ? 5.059 20.998 -17.836 1.00 84.69 87 THR A O 1
ATOM 715 N N . TRP A 1 88 ? 5.578 23.081 -17.179 1.00 86.00 88 TRP A N 1
ATOM 716 C CA . TRP A 1 88 ? 5.336 22.867 -15.745 1.00 86.00 88 TRP A CA 1
ATOM 717 C C . TRP A 1 88 ? 3.957 23.364 -15.295 1.00 86.00 88 TRP A C 1
ATOM 719 O O . TRP A 1 88 ? 3.585 23.211 -14.138 1.00 86.00 88 TRP A O 1
ATOM 729 N N . GLU A 1 89 ? 3.179 23.940 -16.211 1.00 86.50 89 GLU A N 1
ATOM 730 C CA . GLU A 1 89 ? 1.910 24.607 -15.914 1.00 86.50 89 GLU A CA 1
ATOM 731 C C . GLU A 1 89 ? 0.867 23.657 -15.311 1.00 86.50 89 GLU A C 1
ATOM 733 O O . GLU A 1 89 ? 0.163 24.032 -14.378 1.00 86.50 89 GLU A O 1
ATOM 738 N N . ASN A 1 90 ? 0.800 22.405 -15.776 1.00 86.25 90 ASN A N 1
ATOM 739 C CA . ASN A 1 90 ? -0.104 21.412 -15.189 1.00 86.25 90 ASN A CA 1
ATOM 740 C C . ASN A 1 90 ? 0.250 21.092 -13.740 1.00 86.25 90 ASN A C 1
ATOM 742 O O . ASN A 1 90 ? -0.646 20.841 -12.939 1.00 86.25 90 ASN A O 1
ATOM 746 N N . LEU A 1 91 ? 1.544 21.092 -13.404 1.00 87.38 91 LEU A N 1
ATOM 747 C CA . LEU A 1 91 ? 1.997 20.834 -12.045 1.00 87.38 91 LEU A CA 1
ATOM 748 C C . LEU A 1 91 ? 1.583 21.986 -11.127 1.00 87.38 91 LEU A C 1
ATOM 750 O O . LEU A 1 91 ? 1.031 21.732 -10.061 1.00 87.38 91 LEU A O 1
ATOM 754 N N . THR A 1 92 ? 1.776 23.235 -11.562 1.00 88.50 92 THR A N 1
ATOM 755 C CA . THR A 1 92 ? 1.359 24.422 -10.801 1.00 88.50 92 THR A CA 1
ATOM 756 C C . THR A 1 92 ? -0.161 24.471 -10.640 1.00 88.50 92 THR A C 1
ATOM 758 O O . THR A 1 92 ? -0.653 24.616 -9.524 1.00 88.50 92 THR A O 1
ATOM 761 N N . LYS A 1 93 ? -0.917 24.227 -11.721 1.00 87.94 93 LYS A N 1
ATOM 762 C CA . LYS A 1 93 ? -2.388 24.150 -11.687 1.00 87.94 93 LYS A CA 1
ATOM 763 C C . LYS A 1 93 ? -2.896 23.043 -10.767 1.00 87.94 93 LYS A C 1
ATOM 765 O O . LYS A 1 93 ? -3.863 23.255 -10.044 1.00 87.94 93 LYS A O 1
ATOM 770 N N . ALA A 1 94 ? -2.262 21.871 -10.774 1.00 86.94 94 ALA A N 1
ATOM 771 C CA . ALA A 1 94 ? -2.627 20.779 -9.876 1.00 86.94 94 ALA A CA 1
ATOM 772 C C . ALA A 1 94 ? -2.283 21.101 -8.413 1.00 86.94 94 ALA A C 1
ATOM 774 O O . ALA A 1 94 ? -3.067 20.790 -7.519 1.00 86.94 94 ALA A O 1
ATOM 775 N N . TYR A 1 95 ? -1.136 21.739 -8.168 1.00 88.94 95 TYR A N 1
ATOM 776 C CA . TYR A 1 95 ? -0.692 22.130 -6.831 1.00 88.94 95 TYR A CA 1
ATOM 777 C C . TYR A 1 95 ? -1.641 23.152 -6.188 1.00 88.94 95 TYR A C 1
ATOM 779 O O . TYR A 1 95 ? -2.053 22.977 -5.038 1.00 88.94 95 TYR A O 1
ATOM 787 N N . GLU A 1 96 ? -2.028 24.181 -6.944 1.00 91.50 96 GLU A N 1
ATOM 788 C CA . GLU A 1 96 ? -2.975 25.212 -6.506 1.00 91.50 96 GLU A CA 1
ATOM 789 C C . GLU A 1 96 ? -4.410 24.677 -6.442 1.00 91.50 96 GLU A C 1
ATOM 791 O O . GLU A 1 96 ? -5.101 24.881 -5.445 1.00 91.50 96 GLU A O 1
ATOM 796 N N . GLY A 1 97 ? -4.843 23.924 -7.459 1.00 89.38 97 GLY A N 1
ATOM 797 C CA . GLY A 1 97 ? -6.208 23.407 -7.564 1.00 89.38 97 GLY A CA 1
ATOM 798 C C . GLY A 1 97 ? -6.587 22.405 -6.471 1.00 89.38 97 GLY A C 1
ATOM 799 O O . GLY A 1 97 ? -7.744 22.366 -6.062 1.00 89.38 97 GLY A O 1
ATOM 800 N N . LEU A 1 98 ? -5.631 21.614 -5.967 1.00 85.94 98 LEU A N 1
ATOM 801 C CA . LEU A 1 98 ? -5.869 20.694 -4.846 1.00 85.94 98 LEU A CA 1
ATOM 802 C C . LEU A 1 98 ? -5.643 21.325 -3.467 1.00 85.94 98 LEU A C 1
ATOM 804 O O . LEU A 1 98 ? -5.864 20.634 -2.472 1.00 85.94 98 LEU A O 1
ATOM 808 N N . GLN A 1 99 ? -5.144 22.567 -3.388 1.00 90.62 99 GLN A N 1
ATOM 809 C CA . GLN A 1 99 ? -4.585 23.122 -2.149 1.00 90.62 99 GLN A CA 1
ATOM 810 C C . GLN A 1 99 ? -3.647 22.095 -1.488 1.00 90.62 99 GLN A C 1
ATOM 812 O O . GLN A 1 99 ? -3.829 21.682 -0.339 1.00 90.62 99 GLN A O 1
ATOM 817 N N . TYR A 1 100 ? -2.655 21.632 -2.260 1.00 89.31 100 TYR A N 1
ATOM 818 C CA . TYR A 1 100 ? -1.823 20.464 -1.949 1.00 89.31 100 TYR A CA 1
ATOM 819 C C . TYR A 1 100 ? -1.356 20.339 -0.482 1.00 89.31 100 TYR A C 1
ATOM 821 O O . TYR A 1 100 ? -1.513 19.251 0.081 1.00 89.31 100 TYR A O 1
ATOM 829 N N . PRO A 1 101 ? -0.823 21.387 0.187 1.00 90.62 101 PRO A N 1
ATOM 830 C CA . PRO A 1 101 ? -0.378 21.258 1.577 1.00 90.62 101 PRO A CA 1
ATOM 831 C C . PRO A 1 101 ? -1.514 20.923 2.556 1.00 90.62 101 PRO A C 1
ATOM 833 O O . PRO A 1 101 ? -1.303 20.153 3.495 1.00 90.62 101 PRO A O 1
ATOM 836 N N . GLU A 1 102 ? -2.721 21.450 2.345 1.00 91.25 102 GLU A N 1
ATOM 837 C CA . GLU A 1 102 ? -3.868 21.178 3.217 1.00 91.25 102 GLU A CA 1
ATOM 838 C C . GLU A 1 102 ? -4.408 19.766 3.000 1.00 91.25 102 GLU A C 1
ATOM 840 O O . GLU A 1 102 ? -4.616 19.027 3.967 1.00 91.25 102 GLU A O 1
ATOM 845 N N . ALA A 1 103 ? -4.555 19.351 1.740 1.00 90.56 103 ALA A N 1
ATOM 846 C CA . ALA A 1 103 ? -4.958 17.994 1.388 1.00 90.56 103 ALA A CA 1
ATOM 847 C C . ALA A 1 103 ? -3.956 16.949 1.913 1.00 90.56 103 ALA A C 1
ATOM 849 O O . ALA A 1 103 ? -4.352 15.922 2.478 1.00 90.56 103 ALA A O 1
ATOM 850 N N . LEU A 1 104 ? -2.653 17.229 1.804 1.00 93.31 104 LEU A N 1
ATOM 851 C CA . LEU A 1 104 ? -1.593 16.366 2.322 1.00 93.31 104 LEU A CA 1
ATOM 852 C C . LEU A 1 104 ? -1.643 16.280 3.849 1.00 93.31 104 LEU A C 1
ATOM 854 O O . LEU A 1 104 ? -1.587 15.182 4.399 1.00 93.31 104 LEU A O 1
ATOM 858 N N . ARG A 1 105 ? -1.814 17.408 4.549 1.00 93.94 105 ARG A N 1
ATOM 859 C CA . ARG A 1 105 ? -1.954 17.414 6.012 1.00 93.94 105 ARG A CA 1
ATOM 860 C C . ARG A 1 105 ? -3.182 16.621 6.457 1.00 93.94 105 ARG A C 1
ATOM 862 O O . ARG A 1 105 ? -3.070 15.785 7.351 1.00 93.94 105 ARG A O 1
ATOM 869 N N . ASN A 1 106 ? -4.336 16.845 5.834 1.00 91.81 106 ASN A N 1
ATOM 870 C CA . ASN A 1 106 ? -5.585 16.180 6.206 1.00 91.81 106 ASN A CA 1
ATOM 871 C C . ASN A 1 106 ? -5.495 14.661 5.993 1.00 91.81 106 ASN A C 1
ATOM 873 O O . ASN A 1 106 ? -5.830 13.887 6.890 1.00 91.81 106 ASN A O 1
ATOM 877 N N . THR A 1 107 ? -4.978 14.221 4.844 1.00 91.69 107 THR A N 1
ATOM 878 C CA . THR A 1 107 ? -4.803 12.789 4.550 1.00 91.69 107 THR A CA 1
ATOM 879 C C . THR A 1 107 ? -3.745 12.136 5.440 1.00 91.69 107 THR A C 1
ATOM 881 O O . THR A 1 107 ? -3.970 11.024 5.920 1.00 91.69 107 THR A O 1
ATOM 884 N N . ALA A 1 108 ? -2.639 12.827 5.737 1.00 94.31 108 ALA A N 1
ATOM 885 C CA . ALA A 1 108 ? -1.613 12.340 6.656 1.00 94.31 108 ALA A CA 1
ATOM 886 C C . ALA A 1 108 ? -2.160 12.157 8.079 1.00 94.31 108 ALA A C 1
ATOM 888 O O . ALA A 1 108 ? -1.945 11.105 8.682 1.00 94.31 108 ALA A O 1
ATOM 889 N N . VAL A 1 109 ? -2.913 13.134 8.601 1.00 93.31 109 VAL A N 1
ATOM 890 C CA . VAL A 1 109 ? -3.546 13.039 9.927 1.00 93.31 109 VAL A CA 1
ATOM 891 C C . VAL A 1 109 ? -4.524 11.864 9.972 1.00 93.31 109 VAL A C 1
ATOM 893 O O . VAL A 1 109 ? -4.430 11.032 10.871 1.00 93.31 109 VAL A O 1
ATOM 896 N N . ILE A 1 110 ? -5.403 11.727 8.971 1.00 91.44 110 ILE A N 1
ATOM 897 C CA . ILE A 1 110 ? -6.350 10.602 8.890 1.00 91.44 110 ILE A CA 1
ATOM 898 C C . ILE A 1 110 ? -5.609 9.262 8.886 1.00 91.44 110 ILE A C 1
ATOM 900 O O . ILE A 1 110 ? -5.936 8.372 9.674 1.00 91.44 110 ILE A O 1
ATOM 904 N N . ALA A 1 111 ? -4.608 9.113 8.016 1.00 91.62 111 ALA A N 1
ATOM 905 C CA . ALA A 1 111 ? -3.872 7.866 7.849 1.00 91.62 111 ALA A CA 1
ATOM 906 C C . ALA A 1 111 ? -3.097 7.477 9.117 1.00 91.62 111 ALA A C 1
ATOM 908 O O . ALA A 1 111 ? -3.142 6.318 9.539 1.00 91.62 111 ALA A O 1
ATOM 909 N N . LEU A 1 112 ? -2.419 8.432 9.760 1.00 92.62 112 LEU A N 1
ATOM 910 C CA . LEU A 1 112 ? -1.656 8.192 10.985 1.00 92.62 112 LEU A CA 1
ATOM 911 C C . LEU A 1 112 ? -2.569 7.847 12.162 1.00 92.62 112 LEU A C 1
ATOM 913 O O . LEU A 1 112 ? -2.375 6.816 12.805 1.00 92.62 112 LEU A O 1
ATOM 917 N N . THR A 1 113 ? -3.606 8.646 12.418 1.00 91.56 113 THR A N 1
ATOM 918 C CA . THR A 1 113 ? -4.525 8.391 13.533 1.00 91.56 113 THR A CA 1
ATOM 919 C C . THR A 1 113 ? -5.256 7.060 13.352 1.00 91.56 113 THR A C 1
ATOM 921 O O . THR A 1 113 ? -5.297 6.254 14.284 1.00 91.56 113 THR A O 1
ATOM 924 N N . CYS A 1 114 ? -5.769 6.772 12.150 1.00 90.50 114 CYS A N 1
ATOM 925 C CA . CYS A 1 114 ? -6.463 5.510 11.894 1.00 90.50 114 CYS A CA 1
ATOM 926 C C . CYS A 1 114 ? -5.522 4.306 11.993 1.00 90.50 114 CYS A C 1
ATOM 928 O O . CYS A 1 114 ? -5.906 3.286 12.562 1.00 90.50 114 CYS A O 1
ATOM 930 N N . SER A 1 115 ? -4.292 4.400 11.477 1.00 90.19 115 SER A N 1
ATOM 931 C CA . SER A 1 115 ? -3.338 3.284 11.528 1.00 90.19 115 SER A CA 1
ATOM 932 C C . SER A 1 115 ? -2.909 2.946 12.957 1.00 90.19 115 SER A C 1
ATOM 934 O O . SER A 1 115 ? -2.913 1.770 13.319 1.00 90.19 115 SER A O 1
ATOM 936 N N . ILE A 1 116 ? -2.617 3.947 13.795 1.00 91.81 116 ILE A N 1
ATOM 937 C CA . ILE A 1 116 ? -2.241 3.737 15.203 1.00 91.81 116 ILE A CA 1
ATOM 938 C C . ILE A 1 116 ? -3.379 3.054 15.966 1.00 91.81 116 ILE A C 1
ATOM 940 O O . ILE A 1 116 ? -3.168 2.024 16.611 1.00 91.81 116 ILE A O 1
ATOM 944 N N . VAL A 1 117 ? -4.597 3.589 15.855 1.00 91.56 117 VAL A N 1
ATOM 945 C CA . VAL A 1 117 ? -5.773 3.041 16.542 1.00 91.56 117 VAL A CA 1
ATOM 946 C C . VAL A 1 117 ? -6.073 1.621 16.059 1.00 91.56 117 VAL A C 1
ATOM 948 O O . VAL A 1 117 ? -6.246 0.716 16.877 1.00 91.56 117 VAL A O 1
ATOM 951 N N . GLN A 1 118 ? -6.036 1.386 14.744 1.00 90.50 118 GLN A N 1
ATOM 952 C CA . GLN A 1 118 ? -6.257 0.064 14.160 1.00 90.50 118 GLN A CA 1
ATOM 953 C C . GLN A 1 118 ? -5.232 -0.956 14.670 1.00 90.50 118 GLN A C 1
ATOM 955 O O . GLN A 1 118 ? -5.606 -2.071 15.035 1.00 90.50 118 GLN A O 1
ATOM 960 N N . VAL A 1 119 ? -3.943 -0.604 14.708 1.00 90.19 119 VAL A N 1
ATOM 961 C CA . VAL A 1 119 ? -2.877 -1.501 15.179 1.00 90.19 119 VAL A CA 1
ATOM 962 C C . VAL A 1 119 ? -3.053 -1.833 16.660 1.00 90.19 119 VAL A C 1
ATOM 964 O O . VAL A 1 119 ? -2.931 -3.001 17.040 1.00 90.19 119 VAL A O 1
ATOM 967 N N . MET A 1 120 ? -3.397 -0.848 17.493 1.00 90.81 120 MET A N 1
ATOM 968 C CA . MET A 1 120 ? -3.656 -1.057 18.922 1.00 90.81 120 MET A CA 1
ATOM 969 C C . MET A 1 120 ? -4.823 -2.030 19.136 1.00 90.81 120 MET A C 1
ATOM 971 O O . MET A 1 120 ? -4.666 -3.051 19.805 1.00 90.81 120 MET A O 1
ATOM 975 N N . VAL A 1 121 ? -5.959 -1.805 18.474 1.00 91.06 121 VAL A N 1
ATOM 976 C CA . VAL A 1 121 ? -7.137 -2.681 18.589 1.00 91.06 121 VAL A CA 1
ATOM 977 C C . VAL A 1 121 ? -6.862 -4.084 18.032 1.00 91.06 121 VAL A C 1
ATOM 979 O O . VAL A 1 121 ? -7.206 -5.091 18.662 1.00 91.06 121 VAL A O 1
ATOM 982 N N . CYS A 1 122 ? -6.208 -4.190 16.870 1.00 90.00 122 CYS A N 1
ATOM 983 C CA . CYS A 1 122 ? -5.919 -5.482 16.239 1.00 90.00 122 CYS A CA 1
ATOM 984 C C . CYS A 1 122 ? -4.920 -6.312 17.044 1.00 90.00 122 CYS A C 1
ATOM 986 O O . CYS A 1 122 ? -5.066 -7.532 17.136 1.00 90.00 122 CYS A O 1
ATOM 988 N N . SER A 1 123 ? -3.913 -5.669 17.635 1.00 90.12 123 SER A N 1
ATOM 989 C CA . SER A 1 123 ? -2.919 -6.350 18.464 1.00 90.12 123 SER A CA 1
ATOM 990 C C . SER A 1 123 ? -3.535 -6.864 19.770 1.00 90.12 123 SER A C 1
ATOM 992 O O . SER A 1 123 ? -3.306 -8.024 20.119 1.00 90.12 123 SER A O 1
ATOM 994 N N . MET A 1 124 ? -4.399 -6.079 20.427 1.00 89.19 124 MET A N 1
ATOM 995 C CA . MET A 1 124 ? -5.163 -6.517 21.605 1.00 89.19 124 MET A CA 1
ATOM 996 C C . MET A 1 124 ? -6.102 -7.687 21.276 1.00 89.19 124 MET A C 1
ATOM 998 O O . MET A 1 124 ? -6.089 -8.715 21.958 1.00 89.19 124 MET A O 1
ATOM 1002 N N . THR A 1 125 ? -6.864 -7.579 20.185 1.00 89.62 125 THR A N 1
ATOM 1003 C CA . THR A 1 125 ? -7.810 -8.621 19.747 1.00 89.62 125 THR A CA 1
ATOM 1004 C C . THR A 1 125 ? -7.086 -9.910 19.342 1.00 89.62 125 THR A C 1
ATOM 1006 O O . THR A 1 125 ? -7.462 -11.009 19.754 1.00 89.62 125 THR A O 1
ATOM 1009 N N . GLY A 1 126 ? -5.993 -9.794 18.580 1.00 89.19 126 GLY A N 1
ATOM 1010 C CA . GLY A 1 126 ? -5.162 -10.928 18.175 1.00 89.19 126 GLY A CA 1
ATOM 1011 C C . GLY A 1 126 ? -4.501 -11.633 19.363 1.00 89.19 126 GLY A C 1
ATOM 1012 O O . GLY A 1 126 ? -4.401 -12.862 19.370 1.00 89.19 126 GLY A O 1
ATOM 1013 N N . TYR A 1 127 ? -4.096 -10.881 20.393 1.00 87.06 127 TYR A N 1
ATOM 1014 C CA . TYR A 1 127 ? -3.566 -11.433 21.640 1.00 87.06 127 TYR A CA 1
ATOM 1015 C C . TYR A 1 127 ? -4.629 -12.203 22.429 1.00 87.06 127 TYR A C 1
ATOM 1017 O O . TYR A 1 127 ? -4.376 -13.339 22.846 1.00 87.06 127 TYR A O 1
ATOM 1025 N N . ALA A 1 128 ? -5.829 -11.631 22.573 1.00 87.50 128 ALA A N 1
ATOM 1026 C CA . ALA A 1 128 ? -6.956 -12.279 23.238 1.00 87.50 128 ALA A CA 1
ATOM 1027 C C . ALA A 1 128 ? -7.317 -13.611 22.557 1.00 87.50 128 ALA A C 1
ATOM 1029 O O . ALA A 1 128 ? -7.410 -14.641 23.220 1.00 87.50 128 ALA A O 1
ATOM 1030 N N . LEU A 1 129 ? -7.403 -13.634 21.223 1.00 86.88 129 LEU A N 1
ATOM 1031 C CA . LEU A 1 129 ? -7.702 -14.855 20.466 1.00 86.88 129 LEU A CA 1
ATOM 1032 C C . LEU A 1 129 ? -6.578 -15.906 20.506 1.00 86.88 129 LEU A C 1
ATOM 1034 O O . LEU A 1 129 ? -6.844 -17.097 20.329 1.00 86.88 129 LEU A O 1
ATOM 1038 N N . ALA A 1 130 ? -5.320 -15.494 20.692 1.00 85.25 130 ALA A N 1
ATOM 1039 C CA . ALA A 1 130 ? -4.171 -16.401 20.683 1.00 85.25 130 ALA A CA 1
ATOM 1040 C C . ALA A 1 130 ? -3.825 -16.985 22.063 1.00 85.25 130 ALA A C 1
ATOM 1042 O O . ALA A 1 130 ? -3.401 -18.144 22.137 1.00 85.25 130 ALA A O 1
ATOM 1043 N N . ARG A 1 131 ? -3.941 -16.193 23.140 1.00 78.75 131 ARG A N 1
ATOM 1044 C CA . ARG A 1 131 ? -3.498 -16.582 24.492 1.00 78.75 131 ARG A CA 1
ATOM 1045 C C . ARG A 1 131 ? -4.628 -16.776 25.497 1.00 78.75 131 ARG A C 1
ATOM 1047 O O . ARG A 1 131 ? -4.468 -17.618 26.380 1.00 78.75 131 ARG A O 1
ATOM 1054 N N . LEU A 1 132 ? -5.728 -16.033 25.389 1.00 80.00 132 LEU A N 1
ATOM 1055 C CA . LEU A 1 132 ? -6.864 -16.205 26.293 1.00 80.00 132 LEU A CA 1
ATOM 1056 C C . LEU A 1 132 ? -7.687 -17.430 25.878 1.00 80.00 132 LEU A C 1
ATOM 1058 O O . LEU A 1 132 ? -7.887 -17.716 24.696 1.00 80.00 132 LEU A O 1
ATOM 1062 N N . ALA A 1 133 ? -8.172 -18.173 26.871 1.00 72.75 133 ALA A N 1
ATOM 1063 C CA . ALA A 1 133 ? -9.096 -19.279 26.661 1.00 72.75 133 ALA A CA 1
ATOM 1064 C C . ALA A 1 133 ? -10.520 -18.728 26.498 1.00 72.75 133 ALA A C 1
ATOM 1066 O O . ALA A 1 133 ? -11.357 -18.888 27.378 1.00 72.75 133 ALA A O 1
ATOM 1067 N N . VAL A 1 134 ? -10.781 -18.036 25.386 1.00 77.62 134 VAL A N 1
ATOM 1068 C CA . VAL A 1 134 ? -12.137 -17.566 25.076 1.00 77.62 134 VAL A CA 1
ATOM 1069 C C . VAL A 1 134 ? -13.025 -18.754 24.666 1.00 77.62 134 VAL A C 1
ATOM 1071 O O . VAL A 1 134 ? -12.562 -19.624 23.908 1.00 77.62 134 VAL A O 1
ATOM 1074 N N . PRO A 1 135 ? -14.283 -18.828 25.142 1.00 77.25 135 PRO A N 1
ATOM 1075 C CA . PRO A 1 135 ? -15.234 -19.817 24.645 1.00 77.25 135 PRO A CA 1
ATOM 1076 C C . PRO A 1 135 ? -15.457 -19.603 23.137 1.00 77.25 135 PRO A C 1
ATOM 1078 O O . PRO A 1 135 ? -15.374 -18.483 22.640 1.00 77.25 135 PRO A O 1
ATOM 1081 N N . PHE A 1 136 ? -15.661 -20.685 22.379 1.00 82.94 136 PHE A N 1
ATOM 1082 C CA . PHE A 1 136 ? -15.883 -20.648 20.920 1.00 82.94 136 PHE A CA 1
ATOM 1083 C C . PHE A 1 136 ? -14.786 -19.964 20.072 1.00 82.94 136 PHE A C 1
ATOM 1085 O O . PHE A 1 136 ? -15.035 -19.536 18.945 1.00 82.94 136 PHE A O 1
ATOM 1092 N N . LYS A 1 137 ? -13.530 -19.939 20.543 1.00 81.38 137 LYS A N 1
ATOM 1093 C CA . LYS A 1 137 ? -12.368 -19.363 19.822 1.00 81.38 137 LYS A CA 1
ATOM 1094 C C . LYS A 1 137 ? -12.229 -19.777 18.347 1.00 81.38 137 LYS A C 1
ATOM 1096 O O . LYS A 1 137 ? -11.753 -18.991 17.525 1.00 81.38 137 LYS A O 1
ATOM 1101 N N . GLY A 1 138 ? -12.615 -21.012 18.014 1.00 83.12 138 GLY A N 1
ATOM 1102 C CA . GLY A 1 138 ? -12.593 -21.528 16.642 1.00 83.12 138 GLY A CA 1
ATOM 1103 C C . GLY A 1 138 ? -13.616 -20.834 15.744 1.00 83.12 138 GLY A C 1
ATOM 1104 O O . GLY A 1 138 ? -13.257 -20.390 14.656 1.00 83.12 138 GLY A O 1
ATOM 1105 N N . LEU A 1 139 ? -14.843 -20.660 16.240 1.00 89.12 139 LEU A N 1
ATOM 1106 C CA . LEU A 1 139 ? -15.945 -20.025 15.519 1.00 89.12 139 LEU A CA 1
ATOM 1107 C C . LEU A 1 139 ? -15.688 -18.530 15.311 1.00 89.12 139 LEU A C 1
ATOM 1109 O O . LEU A 1 139 ? -15.802 -18.052 14.190 1.00 89.12 139 LEU A O 1
ATOM 1113 N N . ILE A 1 140 ? -15.238 -17.808 16.345 1.00 88.62 140 ILE A N 1
ATOM 1114 C CA . ILE A 1 140 ? -14.911 -16.372 16.229 1.00 88.62 140 ILE A CA 1
ATOM 1115 C C . ILE A 1 140 ? -13.805 -16.151 15.194 1.00 88.62 140 ILE A C 1
ATOM 1117 O O . ILE A 1 140 ? -13.884 -15.250 14.363 1.00 88.62 140 ILE A O 1
ATOM 1121 N N . THR A 1 141 ? -12.780 -17.007 15.196 1.00 85.88 141 THR A N 1
ATOM 1122 C CA . THR A 1 141 ? -11.737 -16.943 14.167 1.00 85.88 141 THR A CA 1
ATOM 1123 C C . THR A 1 141 ? -12.311 -17.183 12.773 1.00 85.88 141 THR A C 1
ATOM 1125 O O . THR A 1 141 ? -11.950 -16.465 11.844 1.00 85.88 141 THR A O 1
ATOM 1128 N N . ALA A 1 142 ? -13.147 -18.212 12.613 1.00 89.62 142 ALA A N 1
ATOM 1129 C CA . ALA A 1 142 ? -13.748 -18.537 11.325 1.00 89.62 142 ALA A CA 1
ATOM 1130 C C . ALA A 1 142 ? -14.607 -17.373 10.810 1.00 89.62 142 ALA A C 1
ATOM 1132 O O . ALA A 1 142 ? -14.534 -17.041 9.632 1.00 89.62 142 ALA A O 1
ATOM 1133 N N . LEU A 1 143 ? -15.326 -16.689 11.703 1.00 89.44 143 LEU A N 1
ATOM 1134 C CA . LEU A 1 143 ? -16.129 -15.517 11.368 1.00 89.44 143 LEU A CA 1
ATOM 1135 C C . LEU A 1 143 ? -15.268 -14.331 10.905 1.00 89.44 143 LEU A C 1
ATOM 1137 O O . LEU A 1 143 ? -15.584 -13.702 9.903 1.00 89.44 143 LEU A O 1
ATOM 1141 N N . VAL A 1 144 ? -14.138 -14.064 11.571 1.00 88.69 144 VAL A N 1
ATOM 1142 C CA . VAL A 1 144 ? -13.173 -13.037 11.125 1.00 88.69 144 VAL A CA 1
ATOM 1143 C C . VAL A 1 144 ? -12.559 -13.394 9.766 1.00 88.69 144 VAL A C 1
ATOM 1145 O O . VAL A 1 144 ? -12.261 -12.518 8.963 1.00 88.69 144 VAL A O 1
ATOM 1148 N N . LEU A 1 145 ? -12.361 -14.679 9.479 1.00 88.88 145 LEU A N 1
ATOM 1149 C CA . LEU A 1 145 ? -11.894 -15.111 8.162 1.00 88.88 145 LEU A CA 1
ATOM 1150 C C . LEU A 1 145 ? -12.981 -14.935 7.090 1.00 88.88 145 LEU A C 1
ATOM 1152 O O . LEU A 1 145 ? -12.667 -14.543 5.970 1.00 88.88 145 LEU A O 1
ATOM 1156 N N . LEU A 1 146 ? -14.248 -15.161 7.443 1.00 90.19 146 LEU A N 1
ATOM 1157 C CA . LEU A 1 146 ? -15.385 -14.949 6.551 1.00 90.19 146 LEU A CA 1
ATOM 1158 C C . LEU A 1 146 ? -15.542 -13.472 6.165 1.00 90.19 146 LEU A C 1
ATOM 1160 O O . LEU A 1 146 ? -15.775 -13.178 4.997 1.00 90.19 146 LEU A O 1
ATOM 1164 N N . THR A 1 147 ? -15.354 -12.534 7.099 1.00 86.44 147 THR A N 1
ATOM 1165 C CA . THR A 1 147 ? -15.452 -11.098 6.782 1.00 86.44 147 THR A CA 1
ATOM 1166 C C . THR A 1 147 ? -14.371 -10.626 5.812 1.00 86.44 147 THR A C 1
ATOM 1168 O O . THR A 1 147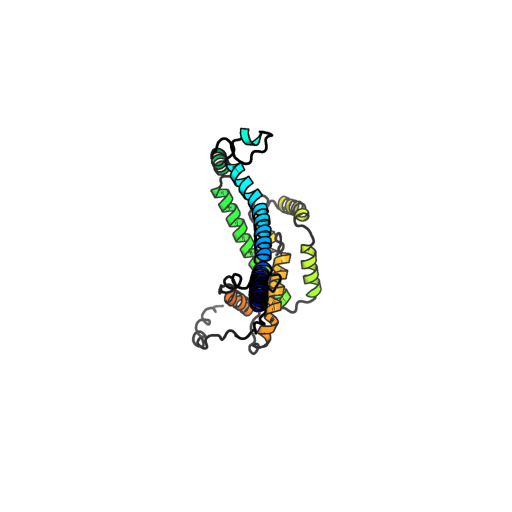 ? -14.615 -9.706 5.041 1.00 86.44 147 THR A O 1
ATOM 1171 N N . PHE A 1 148 ? -13.202 -11.274 5.786 1.00 85.50 148 PHE A N 1
ATOM 1172 C CA . PHE A 1 148 ? -12.153 -10.988 4.802 1.00 85.50 148 PHE A CA 1
ATOM 1173 C C . PHE A 1 148 ? -12.515 -11.434 3.372 1.00 85.50 148 PHE A C 1
ATOM 1175 O O . PHE A 1 148 ? -11.987 -10.869 2.417 1.00 85.50 148 PHE A O 1
ATOM 1182 N N . LEU A 1 149 ? -13.409 -12.417 3.203 1.00 87.62 149 LEU A N 1
ATOM 1183 C CA . LEU A 1 149 ? -13.857 -12.865 1.877 1.00 87.62 149 LEU A CA 1
ATOM 1184 C C . LEU A 1 149 ? -14.791 -11.855 1.201 1.00 87.62 149 LEU A C 1
ATOM 1186 O O . LEU A 1 149 ? -14.931 -11.877 -0.021 1.00 87.62 149 LEU A O 1
ATOM 1190 N N . ILE A 1 150 ? -15.422 -10.974 1.982 1.00 87.88 150 ILE A N 1
ATOM 1191 C CA . ILE A 1 150 ? -16.309 -9.942 1.455 1.00 87.88 150 ILE A CA 1
ATOM 1192 C C . ILE A 1 150 ? -15.445 -8.784 0.930 1.00 87.88 150 ILE A C 1
ATOM 1194 O O . ILE A 1 150 ? -14.688 -8.186 1.700 1.00 87.88 150 ILE A O 1
ATOM 1198 N N . PRO A 1 151 ? -15.541 -8.436 -0.365 1.00 85.88 151 PRO A N 1
ATOM 1199 C CA . PRO A 1 151 ? -14.752 -7.352 -0.929 1.00 85.88 151 PRO A CA 1
ATOM 1200 C C . PRO A 1 151 ? -15.157 -6.007 -0.297 1.00 85.88 151 PRO A C 1
ATOM 1202 O O . PRO A 1 151 ? -16.349 -5.717 -0.182 1.00 85.88 151 PRO A O 1
ATOM 1205 N N . PRO A 1 152 ? -14.207 -5.132 0.078 1.00 81.88 152 PRO A N 1
ATOM 1206 C CA . PRO A 1 152 ? -14.533 -3.845 0.700 1.00 81.88 152 PRO A CA 1
ATOM 1207 C C . PRO A 1 152 ? -15.420 -2.962 -0.191 1.00 81.88 152 PRO A C 1
ATOM 1209 O O . PRO A 1 152 ? -16.183 -2.146 0.316 1.00 81.88 152 PRO A O 1
ATOM 1212 N N . GLN A 1 153 ? -15.378 -3.163 -1.510 1.00 86.25 153 GLN A N 1
ATOM 1213 C CA . GLN A 1 153 ? -16.169 -2.432 -2.496 1.00 86.25 153 GLN A CA 1
ATOM 1214 C C . GLN A 1 153 ? -17.681 -2.564 -2.260 1.00 86.25 153 GLN A C 1
ATOM 1216 O O . GLN A 1 153 ? -18.393 -1.574 -2.407 1.00 86.25 153 GLN A O 1
ATOM 1221 N N . VAL A 1 154 ? -18.179 -3.737 -1.840 1.00 89.56 154 VAL A N 1
ATOM 1222 C CA . VAL A 1 154 ? -19.625 -3.921 -1.597 1.00 89.56 154 VAL A CA 1
ATOM 1223 C C . VAL A 1 154 ? -20.088 -3.299 -0.277 1.00 89.56 154 VAL A C 1
ATOM 1225 O O . VAL A 1 154 ? -21.273 -3.035 -0.099 1.00 89.56 154 VAL A O 1
ATOM 1228 N N . ILE A 1 155 ? -19.158 -3.029 0.643 1.00 86.75 155 ILE A N 1
ATOM 1229 C CA . ILE A 1 155 ? -19.444 -2.492 1.980 1.00 86.75 155 ILE A CA 1
ATOM 1230 C C . ILE A 1 155 ? -19.475 -0.954 1.967 1.00 86.75 155 ILE A C 1
ATOM 1232 O O . ILE A 1 155 ? -20.129 -0.347 2.809 1.00 86.75 155 ILE A O 1
ATOM 1236 N N . ILE A 1 156 ? -18.828 -0.298 0.999 1.00 87.50 156 ILE A N 1
ATOM 1237 C CA . ILE A 1 156 ? -18.731 1.174 0.951 1.00 87.50 156 ILE A CA 1
ATOM 1238 C C . ILE A 1 156 ? -20.109 1.846 0.857 1.00 87.50 156 ILE A C 1
ATOM 1240 O O . ILE A 1 156 ? -20.365 2.805 1.583 1.00 87.50 156 ILE A O 1
ATOM 1244 N N . ILE A 1 157 ? -21.006 1.334 0.009 1.00 91.56 157 ILE A N 1
ATOM 1245 C CA . ILE A 1 157 ? -22.355 1.895 -0.179 1.00 91.56 157 ILE A CA 1
ATOM 1246 C C . ILE A 1 157 ? -23.172 1.854 1.125 1.00 91.56 157 ILE A C 1
ATOM 1248 O O . ILE A 1 157 ? -23.630 2.912 1.566 1.00 91.56 157 ILE A O 1
ATOM 1252 N N . PRO A 1 158 ? -23.356 0.694 1.792 1.00 89.56 158 PRO A N 1
ATOM 1253 C CA . PRO A 1 158 ? -24.123 0.656 3.034 1.00 89.56 158 PRO A CA 1
ATOM 1254 C C . PRO A 1 158 ? -23.453 1.458 4.154 1.00 89.56 158 PRO A C 1
ATOM 1256 O O . PRO A 1 158 ? -24.146 2.107 4.937 1.00 89.56 158 PRO A O 1
ATOM 1259 N N . LEU A 1 159 ? -22.117 1.480 4.207 1.00 87.44 159 LEU A N 1
ATOM 1260 C CA . LEU A 1 159 ? -21.379 2.275 5.184 1.00 87.44 159 LEU A CA 1
ATOM 1261 C C . LEU A 1 159 ? -21.656 3.778 5.011 1.00 87.44 159 LEU A C 1
ATOM 1263 O O . LEU A 1 159 ? -21.903 4.477 5.993 1.00 87.44 159 LEU A O 1
ATOM 1267 N N . TYR A 1 160 ? -21.689 4.262 3.765 1.00 89.25 160 TYR A N 1
ATOM 1268 C CA . TYR A 1 160 ? -22.045 5.645 3.453 1.00 89.25 160 TYR A CA 1
ATOM 1269 C C . TYR A 1 160 ? -23.463 5.992 3.923 1.00 89.25 160 TYR A C 1
ATOM 1271 O O . TYR A 1 160 ? -23.655 7.023 4.563 1.00 89.25 160 TYR A O 1
ATOM 1279 N N . VAL A 1 161 ? -24.449 5.118 3.683 1.00 91.69 161 VAL A N 1
ATOM 1280 C CA . VAL A 1 161 ? -25.838 5.338 4.132 1.00 91.69 161 VAL A CA 1
ATOM 1281 C C . VAL A 1 161 ? -25.928 5.427 5.660 1.00 91.69 161 VAL A C 1
ATOM 1283 O O . VAL A 1 161 ? -26.650 6.277 6.180 1.00 91.69 161 VAL A O 1
ATOM 1286 N N . ILE A 1 162 ? -25.180 4.594 6.391 1.00 90.94 162 ILE A N 1
ATOM 1287 C CA . ILE A 1 162 ? -25.135 4.636 7.861 1.00 90.94 162 ILE A CA 1
ATOM 1288 C C . ILE A 1 162 ? -24.565 5.976 8.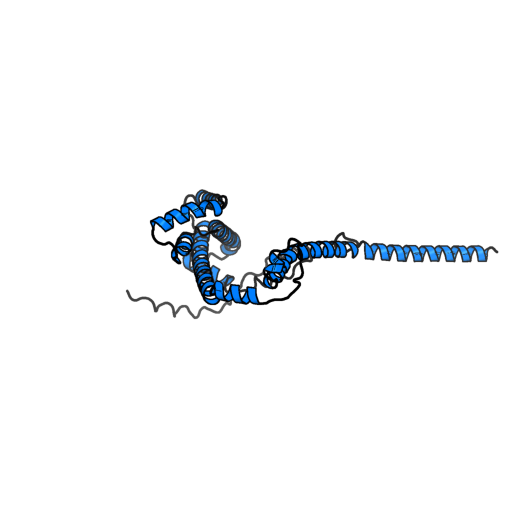341 1.00 90.94 162 ILE A C 1
ATOM 1290 O O . ILE A 1 162 ? -25.196 6.654 9.149 1.00 90.94 162 ILE A O 1
ATOM 1294 N N . PHE A 1 163 ? -23.412 6.400 7.818 1.00 90.00 163 PHE A N 1
ATOM 1295 C CA . PHE A 1 163 ? -22.798 7.672 8.218 1.00 90.00 163 PHE A CA 1
ATOM 1296 C C . PHE A 1 163 ? -23.589 8.901 7.761 1.00 90.00 163 PHE A C 1
ATOM 1298 O O . PHE A 1 163 ? -23.577 9.919 8.453 1.00 90.00 163 PHE A O 1
ATOM 1305 N N . SER A 1 164 ? -24.319 8.788 6.649 1.00 90.44 164 SER A N 1
ATOM 1306 C CA . SER A 1 164 ? -25.272 9.795 6.181 1.00 90.44 164 SER A CA 1
ATOM 1307 C C . SER A 1 164 ? -26.413 9.988 7.171 1.00 90.44 164 SER A C 1
ATOM 1309 O O . SER A 1 164 ? -26.651 11.111 7.611 1.00 90.44 164 SER A O 1
ATOM 1311 N N . LYS A 1 165 ? -27.048 8.897 7.616 1.00 91.50 165 LYS A N 1
ATOM 1312 C CA . LYS A 1 165 ? -28.108 8.948 8.636 1.00 91.50 165 LYS A CA 1
ATOM 1313 C C . LYS A 1 165 ? -27.617 9.467 9.987 1.00 91.50 165 LYS A C 1
ATOM 1315 O O . LYS A 1 165 ? -28.385 10.090 10.708 1.00 91.50 165 LYS A O 1
ATOM 1320 N N . LEU A 1 166 ? -26.353 9.218 10.324 1.00 88.62 166 LEU A N 1
ATOM 1321 C CA . LEU A 1 166 ? -25.732 9.708 11.556 1.00 88.62 166 LEU A CA 1
ATOM 1322 C C . LEU A 1 166 ? -25.272 11.175 11.472 1.00 88.62 166 LEU A C 1
ATOM 1324 O O . LEU A 1 166 ? -24.785 11.702 12.467 1.00 88.62 166 LEU A O 1
ATOM 1328 N N . GLY A 1 167 ? 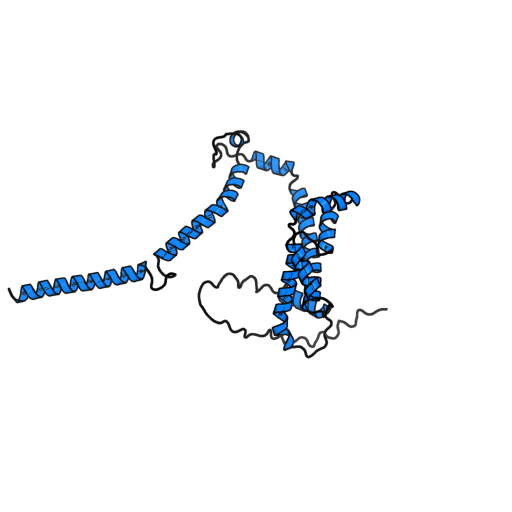-25.372 11.831 10.308 1.00 87.88 167 GLY A N 1
ATOM 1329 C CA . GLY A 1 167 ? -24.933 13.221 10.126 1.00 87.88 167 GLY A CA 1
ATOM 1330 C C . GLY A 1 167 ? -23.419 13.432 10.268 1.00 87.88 167 GLY A C 1
ATOM 1331 O O . GLY A 1 167 ? -22.962 14.562 10.383 1.00 87.88 167 GLY A O 1
ATOM 1332 N N . LEU A 1 168 ? -22.627 12.356 10.251 1.00 86.75 168 LEU A N 1
ATOM 1333 C CA . LEU A 1 168 ? -21.170 12.383 10.445 1.00 86.75 168 LEU A CA 1
ATOM 1334 C C . LEU A 1 168 ? -20.401 12.532 9.123 1.00 86.75 168 LEU A C 1
ATOM 1336 O O . LEU A 1 168 ? -19.176 12.391 9.101 1.00 86.75 168 LEU A O 1
ATOM 1340 N N . LEU A 1 169 ? -21.098 12.786 8.012 1.00 80.69 169 LEU A N 1
ATOM 1341 C CA . LEU A 1 169 ? -20.473 12.972 6.704 1.00 80.69 169 LEU A CA 1
ATOM 1342 C C . LEU A 1 169 ? -19.478 14.142 6.737 1.00 80.69 169 LEU A C 1
ATOM 1344 O O . LEU A 1 169 ? -19.690 15.134 7.425 1.00 80.69 169 LEU A O 1
ATOM 1348 N N . ASN A 1 170 ? -18.384 14.010 5.983 1.00 81.81 170 ASN A N 1
ATOM 1349 C CA . ASN A 1 170 ? -17.277 14.978 5.912 1.00 81.81 170 ASN A CA 1
ATOM 1350 C C . ASN A 1 170 ? -16.452 15.153 7.201 1.00 81.81 170 ASN A C 1
ATOM 1352 O O . ASN A 1 170 ? -15.722 16.132 7.335 1.00 81.81 170 ASN A O 1
ATOM 1356 N N . THR A 1 171 ? -16.506 14.199 8.136 1.00 86.00 171 THR A N 1
ATOM 1357 C CA . THR A 1 171 ? -15.692 14.234 9.362 1.00 86.00 171 THR A CA 1
ATOM 1358 C C . THR A 1 171 ? -14.654 13.110 9.418 1.00 86.00 171 THR A C 1
ATOM 1360 O O . THR A 1 171 ? -14.806 12.052 8.805 1.00 86.00 171 THR A O 1
ATOM 1363 N N . LEU A 1 172 ? -13.606 13.307 10.227 1.00 83.62 172 LEU A N 1
ATOM 1364 C CA . LEU A 1 172 ? -12.585 12.288 10.526 1.00 83.62 172 LEU A CA 1
ATOM 1365 C C . LEU A 1 172 ? -13.189 11.020 11.162 1.00 83.62 172 LEU A C 1
ATOM 1367 O O . LEU A 1 172 ? -12.630 9.926 11.048 1.00 83.62 172 LEU A O 1
ATOM 1371 N N . PHE A 1 173 ? -14.349 11.154 11.812 1.00 85.38 173 PHE A N 1
ATOM 1372 C CA . PHE A 1 173 ? -15.022 10.070 12.522 1.00 85.38 173 PHE A CA 1
ATOM 1373 C C . PHE A 1 173 ? -15.480 8.940 11.599 1.00 85.38 173 PHE A C 1
ATOM 1375 O O . PHE A 1 173 ? -15.488 7.787 12.028 1.00 85.38 173 PHE A O 1
ATOM 1382 N N . VAL A 1 174 ? -15.768 9.237 10.328 1.00 87.00 174 VAL A N 1
ATOM 1383 C CA . VAL A 1 174 ? -16.155 8.230 9.323 1.00 87.00 174 VAL A CA 1
ATOM 1384 C C . VAL A 1 174 ? -15.071 7.163 9.154 1.00 87.00 174 VAL A C 1
ATOM 1386 O O . VAL A 1 174 ? -15.382 5.990 8.971 1.00 87.00 174 VAL A O 1
ATOM 1389 N N . PHE A 1 175 ? -13.797 7.546 9.267 1.00 86.31 175 PHE A N 1
ATOM 1390 C CA . PHE A 1 175 ? -12.665 6.621 9.170 1.00 86.31 175 PHE A CA 1
ATOM 1391 C C . PHE A 1 175 ? -12.253 6.050 10.528 1.00 86.31 175 PHE A C 1
ATOM 1393 O O . PHE A 1 175 ? -11.867 4.883 10.622 1.00 86.31 175 PHE A O 1
ATOM 1400 N N . LEU A 1 176 ? -12.367 6.851 11.590 1.00 87.38 176 LEU A N 1
ATOM 1401 C CA . LEU A 1 176 ? -11.944 6.455 12.929 1.00 87.38 176 LEU A CA 1
ATOM 1402 C C . LEU A 1 176 ? -12.872 5.407 13.557 1.00 87.38 176 LEU A C 1
ATOM 1404 O O . LEU A 1 176 ? -12.392 4.461 14.177 1.00 87.38 176 LEU A O 1
ATOM 1408 N N . ILE A 1 177 ? -14.190 5.542 13.384 1.00 88.38 177 ILE A N 1
ATOM 1409 C CA . ILE A 1 177 ? -15.175 4.625 13.974 1.00 88.38 177 ILE A CA 1
ATOM 1410 C C . ILE A 1 177 ? -14.955 3.182 13.478 1.00 88.38 177 ILE A C 1
ATOM 1412 O O . ILE A 1 177 ? -14.767 2.299 14.319 1.00 88.38 177 ILE A O 1
ATOM 1416 N N . PRO A 1 178 ? -14.872 2.904 12.159 1.00 86.00 178 PRO A N 1
ATOM 1417 C CA . PRO A 1 178 ? -14.554 1.562 11.670 1.00 86.00 178 PRO A CA 1
ATOM 1418 C C . PRO A 1 178 ? -13.198 1.054 12.171 1.00 86.00 178 PRO A C 1
ATOM 1420 O O . PRO A 1 178 ? -13.051 -0.140 12.447 1.00 86.00 178 PRO A O 1
ATOM 1423 N N . ALA A 1 179 ? -12.220 1.955 12.338 1.00 85.62 179 ALA A N 1
ATOM 1424 C CA . ALA A 1 179 ? -10.897 1.592 12.830 1.00 85.62 179 ALA A CA 1
ATOM 1425 C C . ALA A 1 179 ? -10.914 1.118 14.295 1.00 85.62 179 ALA A C 1
ATOM 1427 O O . ALA A 1 179 ? -10.272 0.122 14.638 1.00 85.62 179 ALA A O 1
ATOM 1428 N N . ILE A 1 180 ? -11.699 1.782 15.152 1.00 86.25 180 ILE A N 1
ATOM 1429 C CA . ILE A 1 180 ? -11.860 1.424 16.570 1.00 86.25 180 ILE A CA 1
ATOM 1430 C C . ILE A 1 180 ? -12.557 0.070 16.731 1.00 86.25 180 ILE A C 1
ATOM 1432 O O . ILE A 1 180 ? -12.156 -0.729 17.573 1.00 86.25 180 ILE A O 1
ATOM 1436 N N . PHE A 1 181 ? -13.561 -0.235 15.906 1.00 81.56 181 PHE A N 1
ATOM 1437 C CA . PHE A 1 181 ? -14.268 -1.521 15.969 1.00 81.56 181 PHE A CA 1
ATOM 1438 C C . PHE A 1 181 ? -13.453 -2.705 15.420 1.00 81.56 181 PHE A C 1
ATOM 1440 O O . PHE A 1 181 ? -13.956 -3.826 15.336 1.00 81.56 181 PHE A O 1
ATOM 1447 N N . GLY A 1 182 ? -12.200 -2.487 15.006 1.00 71.62 182 GLY A N 1
ATOM 1448 C CA . GLY A 1 182 ? -11.386 -3.521 14.369 1.00 71.62 182 GLY A CA 1
ATOM 1449 C C . GLY A 1 182 ? -11.919 -3.946 12.994 1.00 71.62 182 GLY A C 1
ATOM 1450 O O . GLY A 1 182 ? -11.405 -4.901 12.414 1.00 71.62 182 GLY A O 1
ATOM 1451 N N . GLN A 1 183 ? -12.904 -3.218 12.455 1.00 71.50 183 GLN A N 1
ATOM 1452 C CA . GLN A 1 183 ? -13.538 -3.400 11.146 1.00 71.50 183 GLN A CA 1
ATOM 1453 C C . GLN A 1 183 ? -13.057 -2.321 10.156 1.00 71.50 183 GLN A C 1
ATOM 1455 O O . GLN A 1 183 ? -13.830 -1.781 9.369 1.00 71.50 183 GLN A O 1
ATOM 1460 N N . GLY A 1 184 ? -11.767 -1.975 10.193 1.00 70.94 184 GLY A N 1
ATOM 1461 C CA . GLY A 1 184 ? -11.157 -1.147 9.152 1.00 70.94 184 GLY A CA 1
ATOM 1462 C C . GLY A 1 184 ? -11.165 -1.858 7.791 1.00 70.94 184 GLY A C 1
ATOM 1463 O O . GLY A 1 184 ? -11.404 -3.064 7.717 1.00 70.94 184 GLY A O 1
ATOM 1464 N N . LEU A 1 185 ? -10.805 -1.140 6.717 1.00 62.91 185 LEU A N 1
ATOM 1465 C CA . LEU A 1 185 ? -10.836 -1.624 5.320 1.00 62.91 185 LEU A CA 1
ATOM 1466 C C . LEU A 1 185 ? -10.172 -3.006 5.103 1.00 62.91 185 LEU A C 1
ATOM 1468 O O . LEU A 1 185 ? -10.507 -3.717 4.161 1.00 62.91 185 LEU A O 1
ATOM 1472 N N . LYS A 1 186 ? -9.215 -3.379 5.971 1.00 69.75 186 LYS A N 1
ATOM 1473 C CA . LYS A 1 186 ? -8.560 -4.702 6.038 1.00 69.75 186 LYS A CA 1
ATOM 1474 C C . LYS A 1 186 ? -8.374 -5.210 7.480 1.00 69.75 186 LYS A C 1
ATOM 1476 O O . LYS A 1 186 ? -7.409 -5.916 7.772 1.00 69.75 186 LYS A O 1
ATOM 1481 N N . GLY A 1 187 ? -9.260 -4.836 8.406 1.00 82.56 187 GLY A N 1
ATOM 1482 C CA . GLY A 1 187 ? -9.098 -5.104 9.844 1.00 82.56 187 GLY A CA 1
ATOM 1483 C C . GLY A 1 187 ? -8.972 -6.591 10.195 1.00 82.56 187 GLY A C 1
ATOM 1484 O O . GLY A 1 187 ? -8.098 -6.977 10.973 1.00 82.56 187 GLY A O 1
ATOM 1485 N N . ALA A 1 188 ? -9.756 -7.444 9.531 1.00 86.25 188 ALA A N 1
ATOM 1486 C CA . ALA A 1 188 ? -9.722 -8.896 9.713 1.00 86.25 188 ALA A CA 1
ATOM 1487 C C . ALA A 1 188 ? -8.337 -9.512 9.442 1.00 86.25 188 ALA A C 1
ATOM 1489 O O . ALA A 1 188 ? -7.850 -10.334 10.223 1.00 86.25 188 ALA A O 1
ATOM 1490 N N . LEU A 1 189 ? -7.663 -9.074 8.373 1.00 88.50 189 LEU A N 1
ATOM 1491 C CA . LEU A 1 189 ? -6.335 -9.565 8.003 1.00 88.50 189 LEU A CA 1
ATOM 1492 C C . LEU A 1 189 ? -5.298 -9.222 9.078 1.00 88.50 189 LEU A C 1
ATOM 1494 O O . LEU A 1 189 ? -4.515 -10.088 9.469 1.00 88.50 189 LEU A O 1
ATOM 1498 N N . PHE A 1 190 ? -5.324 -7.998 9.616 1.00 88.88 190 PHE A N 1
ATOM 1499 C CA . PHE A 1 190 ? -4.412 -7.598 10.690 1.00 88.88 190 PHE A CA 1
ATOM 1500 C C . PHE A 1 190 ? -4.610 -8.444 11.951 1.00 88.88 190 PHE A C 1
ATOM 1502 O O . PHE A 1 190 ? -3.631 -8.943 12.511 1.00 88.88 190 PHE A O 1
ATOM 1509 N N . ILE A 1 191 ? -5.859 -8.679 12.366 1.00 90.75 191 ILE A N 1
ATOM 1510 C CA . ILE A 1 191 ? -6.179 -9.524 13.528 1.00 90.75 191 ILE A CA 1
ATOM 1511 C C . ILE A 1 191 ? -5.634 -10.946 13.329 1.00 90.75 191 ILE A C 1
ATOM 1513 O O . ILE A 1 191 ? -5.013 -11.508 14.237 1.00 90.75 191 ILE A O 1
ATOM 1517 N N . LEU A 1 192 ? -5.814 -11.528 12.137 1.00 90.06 192 LEU A N 1
ATOM 1518 C CA . LEU A 1 192 ? -5.311 -12.866 11.823 1.00 90.06 192 LEU A CA 1
ATOM 1519 C C . LEU A 1 192 ? -3.780 -12.922 11.827 1.00 90.06 192 LEU A C 1
ATOM 1521 O O . LEU A 1 192 ? -3.222 -13.857 12.406 1.00 90.06 192 LEU A O 1
ATOM 1525 N N . ILE A 1 193 ? -3.095 -11.927 11.258 1.00 90.56 193 ILE A N 1
ATOM 1526 C CA . ILE A 1 193 ? -1.627 -11.847 11.281 1.00 90.56 193 ILE A CA 1
ATOM 1527 C C . ILE A 1 193 ? -1.111 -11.755 12.721 1.00 90.56 193 ILE A C 1
ATOM 1529 O O . ILE A 1 193 ? -0.258 -12.557 13.111 1.00 90.56 193 ILE A O 1
ATOM 1533 N N . PHE A 1 194 ? -1.657 -10.851 13.543 1.00 90.12 194 PHE A N 1
ATOM 1534 C CA . PHE A 1 194 ? -1.267 -10.734 14.953 1.00 90.12 194 PHE A CA 1
ATOM 1535 C C . PHE A 1 194 ? -1.513 -12.034 15.720 1.00 90.12 194 PHE A C 1
ATOM 1537 O O . PHE A 1 194 ? -0.658 -12.481 16.489 1.00 90.12 194 PHE A O 1
ATOM 1544 N N . ARG A 1 195 ? -2.640 -12.705 15.462 1.00 89.44 195 ARG A N 1
ATOM 1545 C CA . ARG A 1 195 ? -2.932 -14.012 16.054 1.00 89.44 195 ARG A CA 1
ATOM 1546 C C . ARG A 1 195 ? -1.868 -15.051 15.693 1.00 89.44 195 ARG A C 1
ATOM 1548 O O . ARG A 1 195 ? -1.406 -15.772 16.579 1.00 89.44 195 ARG A O 1
ATOM 1555 N N . GLN A 1 196 ? -1.460 -15.136 14.423 1.00 89.56 196 GLN A N 1
ATOM 1556 C CA . GLN A 1 196 ? -0.422 -16.083 13.992 1.00 89.56 196 GLN A CA 1
ATOM 1557 C C . GLN A 1 196 ? 0.944 -15.750 14.597 1.00 89.56 196 GLN A C 1
ATOM 1559 O O . GLN A 1 196 ? 1.655 -16.655 15.043 1.00 89.56 196 GLN A O 1
ATOM 1564 N N . PHE A 1 197 ? 1.278 -14.464 14.700 1.00 89.06 197 PHE A N 1
ATOM 1565 C CA . PHE A 1 197 ? 2.494 -13.994 15.355 1.00 89.06 197 PHE A CA 1
ATOM 1566 C C . PHE A 1 197 ? 2.555 -14.426 16.830 1.00 89.06 197 PHE A C 1
ATOM 1568 O O . PHE A 1 197 ? 3.510 -15.089 17.246 1.00 89.06 197 PHE A O 1
ATOM 1575 N N . PHE A 1 198 ? 1.508 -14.155 17.617 1.00 85.88 198 PHE A N 1
ATOM 1576 C CA . PHE A 1 198 ? 1.464 -14.552 19.030 1.00 85.88 198 PHE A CA 1
ATOM 1577 C C . PHE A 1 198 ? 1.398 -16.072 19.221 1.00 85.88 198 PHE A C 1
ATOM 1579 O O . PHE A 1 198 ? 2.011 -16.609 20.150 1.00 85.88 198 PHE A O 1
ATOM 1586 N N . LYS A 1 199 ? 0.705 -16.793 18.330 1.00 84.62 199 LYS A N 1
ATOM 1587 C CA . LYS A 1 199 ? 0.648 -18.262 18.348 1.00 84.62 199 LYS A CA 1
ATOM 1588 C C . LYS A 1 199 ? 2.018 -18.888 18.069 1.00 84.62 199 LYS A C 1
ATOM 1590 O O . LYS A 1 199 ? 2.363 -19.879 18.717 1.00 84.62 199 LYS A O 1
ATOM 1595 N N . SER A 1 200 ? 2.806 -18.307 17.160 1.00 83.62 200 SER A N 1
ATOM 1596 C CA . SER A 1 200 ? 4.174 -18.752 16.856 1.00 83.62 200 SER A CA 1
ATOM 1597 C C . SER A 1 200 ? 5.085 -18.682 18.091 1.00 83.62 200 SER A C 1
ATOM 1599 O O . SER A 1 200 ? 5.777 -19.650 18.420 1.00 83.62 200 SER A O 1
ATOM 1601 N N . GLN A 1 201 ? 4.992 -17.598 18.869 1.00 73.81 201 GLN A N 1
ATOM 1602 C CA . GLN A 1 201 ? 5.803 -17.387 20.076 1.00 73.81 201 GLN A CA 1
ATOM 1603 C C . GLN A 1 201 ? 5.505 -18.363 21.230 1.00 73.81 201 GLN A C 1
ATOM 1605 O O . GLN A 1 201 ? 6.343 -18.550 22.116 1.00 73.81 201 GLN A O 1
ATOM 1610 N N . ARG A 1 202 ? 4.346 -19.040 21.227 1.00 60.22 202 ARG A N 1
ATOM 1611 C CA . ARG A 1 202 ? 3.927 -19.967 22.298 1.00 60.22 202 ARG A CA 1
ATOM 1612 C C . ARG A 1 202 ? 4.958 -21.068 22.589 1.00 60.22 202 ARG A C 1
ATOM 1614 O O . ARG A 1 202 ? 5.052 -21.519 23.730 1.00 60.22 202 ARG A O 1
ATOM 1621 N N . ARG A 1 203 ? 5.711 -21.520 21.576 1.00 56.41 203 ARG A N 1
ATOM 1622 C CA . ARG A 1 203 ? 6.699 -22.607 21.720 1.00 56.41 203 ARG A CA 1
ATOM 1623 C C . ARG A 1 203 ? 7.938 -22.189 22.518 1.00 56.41 203 ARG A C 1
ATOM 1625 O O . ARG A 1 203 ? 8.403 -22.978 23.330 1.00 56.41 203 ARG A O 1
ATOM 1632 N N . ALA A 1 204 ? 8.417 -20.956 22.351 1.00 56.31 204 ALA A N 1
ATOM 1633 C CA . ALA A 1 204 ? 9.566 -20.441 23.102 1.00 56.31 204 ALA A CA 1
ATOM 1634 C C . ALA A 1 204 ? 9.204 -20.108 24.562 1.00 56.31 204 ALA A C 1
ATOM 1636 O O . ALA A 1 204 ? 9.992 -20.337 25.474 1.00 56.31 204 ALA A O 1
ATOM 1637 N N . TRP A 1 205 ? 7.980 -19.621 24.788 1.00 49.06 205 TRP A N 1
ATOM 1638 C CA . TRP A 1 205 ? 7.561 -19.062 26.076 1.00 49.06 205 TRP A CA 1
ATOM 1639 C C . TRP A 1 205 ? 7.255 -20.113 27.159 1.00 49.06 205 TRP A C 1
ATOM 1641 O O . TRP A 1 205 ? 7.440 -19.858 28.347 1.00 49.06 205 TRP A O 1
ATOM 1651 N N . LYS A 1 206 ? 6.851 -21.338 26.781 1.00 53.69 206 LYS A N 1
ATOM 1652 C CA . LYS A 1 206 ? 6.584 -22.424 27.750 1.00 53.69 206 LYS A CA 1
ATOM 1653 C C . LYS A 1 206 ? 7.809 -22.831 28.585 1.00 53.69 206 LYS A C 1
ATOM 1655 O O . LYS A 1 206 ? 7.619 -23.387 29.658 1.00 53.69 206 LYS A O 1
ATOM 1660 N N . ARG A 1 207 ? 9.038 -22.540 28.136 1.00 47.44 207 ARG A N 1
ATOM 1661 C CA . ARG A 1 207 ? 10.283 -22.905 28.840 1.00 47.44 207 ARG A CA 1
ATOM 1662 C C . ARG A 1 207 ? 10.675 -21.931 29.966 1.00 47.44 207 ARG A C 1
ATOM 1664 O O . ARG A 1 207 ? 11.607 -22.218 30.702 1.00 47.44 207 ARG A O 1
ATOM 1671 N N . GLN A 1 208 ? 9.979 -20.799 30.107 1.00 50.78 208 GLN A N 1
ATOM 1672 C CA . GLN A 1 208 ? 10.309 -19.712 31.051 1.00 50.78 208 GLN A CA 1
ATOM 1673 C C . GLN A 1 208 ? 9.246 -19.492 32.146 1.00 50.78 208 GLN A C 1
ATOM 1675 O O . GLN A 1 208 ? 9.352 -18.563 32.941 1.00 50.78 208 GLN A O 1
ATOM 1680 N N . ARG A 1 209 ? 8.196 -20.318 32.190 1.00 45.50 209 ARG A N 1
ATOM 1681 C CA . ARG A 1 209 ? 6.988 -20.074 32.990 1.00 45.50 209 ARG A CA 1
ATOM 1682 C C . ARG A 1 209 ? 7.130 -20.589 34.429 1.00 45.50 209 ARG A C 1
ATOM 1684 O O . ARG A 1 209 ? 6.493 -21.575 34.778 1.00 45.50 209 ARG A O 1
ATOM 1691 N N . SER A 1 210 ? 7.951 -19.931 35.249 1.00 41.81 210 SER A N 1
ATOM 1692 C CA . SER A 1 210 ? 7.981 -20.151 36.708 1.00 41.81 210 SER A CA 1
ATOM 1693 C C . SER A 1 210 ? 7.366 -19.019 37.536 1.00 41.81 210 SER A C 1
ATOM 1695 O O . SER A 1 210 ? 7.251 -19.174 38.744 1.00 41.81 210 SER A O 1
ATOM 1697 N N . TRP A 1 211 ? 6.899 -17.921 36.928 1.00 37.91 211 TRP A N 1
ATOM 1698 C CA . TRP A 1 211 ? 6.231 -16.853 37.678 1.00 37.91 211 TRP A CA 1
ATOM 1699 C C . TRP A 1 211 ? 4.919 -16.408 37.028 1.00 37.91 211 TRP A C 1
ATOM 1701 O O . TRP A 1 211 ? 4.822 -16.171 35.826 1.00 37.91 211 TRP A O 1
ATOM 1711 N N . THR A 1 212 ? 3.895 -16.350 37.871 1.00 48.47 212 THR A N 1
ATOM 1712 C CA . THR A 1 212 ? 2.532 -15.849 37.679 1.00 48.47 212 THR A CA 1
ATOM 1713 C C . THR A 1 212 ? 2.525 -14.401 37.182 1.00 48.47 212 THR A C 1
ATOM 1715 O O . THR A 1 212 ? 2.664 -13.473 37.975 1.00 48.47 212 THR A O 1
ATOM 1718 N N . VAL A 1 213 ? 2.363 -14.182 35.879 1.00 51.50 213 VAL A N 1
ATOM 1719 C CA . VAL A 1 213 ? 2.323 -12.834 35.286 1.00 51.50 213 VAL A CA 1
ATOM 1720 C C . VAL A 1 213 ? 0.938 -12.480 34.754 1.00 51.50 213 VAL A C 1
ATOM 1722 O O . VAL A 1 213 ? 0.220 -13.317 34.203 1.00 51.50 213 VAL A O 1
ATOM 1725 N N . ARG A 1 214 ? 0.555 -11.211 34.962 1.00 56.84 214 ARG A N 1
ATOM 1726 C CA . ARG A 1 214 ? -0.697 -10.624 34.473 1.00 56.84 214 ARG A CA 1
ATOM 1727 C C . ARG A 1 214 ? -0.655 -10.547 32.938 1.00 56.84 214 ARG A C 1
ATOM 1729 O O . ARG A 1 214 ? 0.321 -10.030 32.391 1.00 56.84 214 ARG A O 1
ATOM 1736 N N . PRO A 1 215 ? -1.725 -10.952 32.232 1.00 59.50 215 PRO A N 1
ATOM 1737 C CA . PRO A 1 215 ? -1.722 -11.072 30.772 1.00 59.50 215 PRO A CA 1
ATOM 1738 C C . PRO A 1 215 ? -1.443 -9.754 30.031 1.00 59.50 215 PRO A C 1
ATOM 1740 O O . PRO A 1 215 ? -0.940 -9.796 28.911 1.00 59.50 215 PRO A O 1
ATOM 1743 N N . GLN A 1 216 ? -1.731 -8.600 30.639 1.00 57.09 216 GLN A N 1
ATOM 1744 C CA . GLN A 1 216 ? -1.536 -7.276 30.036 1.00 57.09 216 GLN A CA 1
ATOM 1745 C C . GLN A 1 216 ? -0.089 -6.762 30.152 1.00 57.09 216 GLN A C 1
ATOM 1747 O O . GLN A 1 216 ? 0.416 -6.139 29.220 1.00 57.09 216 GLN A O 1
ATOM 1752 N N . ALA A 1 217 ? 0.615 -7.088 31.242 1.00 57.38 217 ALA A N 1
ATOM 1753 C CA . ALA A 1 217 ? 2.026 -6.725 31.417 1.00 57.38 217 ALA A CA 1
ATOM 1754 C C . ALA A 1 217 ? 2.939 -7.530 30.474 1.00 57.38 217 ALA A C 1
ATOM 1756 O O . ALA A 1 217 ? 3.900 -6.991 29.918 1.00 57.38 217 ALA A O 1
ATOM 1757 N N . ASP A 1 218 ? 2.585 -8.794 30.219 1.00 60.28 218 ASP A N 1
ATOM 1758 C CA . ASP A 1 218 ? 3.238 -9.623 29.203 1.00 60.28 218 ASP A CA 1
ATOM 1759 C C . ASP A 1 218 ? 3.058 -9.056 27.793 1.00 60.28 218 ASP A C 1
ATOM 1761 O O . ASP A 1 218 ? 3.989 -9.090 26.991 1.00 60.28 218 ASP A O 1
ATOM 1765 N N . PHE A 1 219 ? 1.870 -8.534 27.478 1.00 60.50 219 PHE A N 1
ATOM 1766 C CA . PHE A 1 219 ? 1.579 -7.965 26.165 1.00 60.50 219 PHE A CA 1
ATOM 1767 C C . PHE A 1 219 ? 2.454 -6.740 25.875 1.00 60.50 219 PHE A C 1
ATOM 1769 O O . PHE A 1 219 ? 3.137 -6.716 24.852 1.00 60.50 219 PHE A O 1
ATOM 1776 N N . ILE A 1 220 ? 2.503 -5.774 26.800 1.00 63.44 220 ILE A N 1
ATOM 1777 C CA . ILE A 1 220 ? 3.314 -4.555 26.646 1.00 63.44 220 ILE A CA 1
ATOM 1778 C C . ILE A 1 220 ? 4.805 -4.906 26.589 1.00 63.44 220 ILE A C 1
ATOM 1780 O O . ILE A 1 220 ? 5.522 -4.378 25.743 1.00 63.44 220 ILE A O 1
ATOM 1784 N N . SER A 1 221 ? 5.269 -5.850 27.414 1.00 57.16 221 SER A N 1
ATOM 1785 C CA . SER A 1 221 ? 6.675 -6.277 27.418 1.00 57.16 221 SER A CA 1
ATOM 1786 C C . SER A 1 221 ? 7.077 -6.981 26.117 1.00 57.16 221 SER A C 1
ATOM 1788 O O . SER A 1 221 ? 8.141 -6.709 25.570 1.00 57.16 221 SER A O 1
ATOM 1790 N N . VAL A 1 222 ? 6.224 -7.857 25.574 1.00 60.62 222 VAL A N 1
ATOM 1791 C CA . VAL A 1 222 ? 6.481 -8.549 24.297 1.00 60.62 222 VAL A CA 1
ATOM 1792 C C . VAL A 1 222 ? 6.445 -7.580 23.120 1.00 60.62 222 VAL A C 1
ATOM 1794 O O . VAL A 1 222 ? 7.276 -7.695 22.215 1.00 60.62 222 VAL A O 1
ATOM 1797 N N . LEU A 1 223 ? 5.498 -6.640 23.125 1.00 60.50 223 LEU A N 1
ATOM 1798 C CA . LEU A 1 223 ? 5.410 -5.607 22.102 1.00 60.50 223 LEU A CA 1
ATOM 1799 C C . LEU A 1 223 ? 6.668 -4.731 22.161 1.00 60.50 223 LEU A C 1
ATOM 1801 O O . LEU A 1 223 ? 7.407 -4.668 21.187 1.00 60.50 223 LEU A O 1
ATOM 1805 N N . CYS A 1 224 ? 6.993 -4.170 23.326 1.00 50.66 224 CYS A N 1
ATOM 1806 C CA . CYS A 1 224 ? 8.126 -3.266 23.506 1.00 50.66 224 CYS A CA 1
ATOM 1807 C C . CYS A 1 224 ? 9.476 -3.947 23.204 1.00 50.66 224 CYS A C 1
ATOM 1809 O O . CYS A 1 224 ? 10.245 -3.448 22.389 1.00 50.66 224 CYS A O 1
ATOM 1811 N N . CYS A 1 225 ? 9.748 -5.147 23.733 1.00 50.22 225 CYS A N 1
ATOM 1812 C CA . CYS A 1 225 ? 11.036 -5.821 23.513 1.00 50.22 225 CYS A CA 1
ATOM 1813 C C . CYS A 1 225 ? 11.322 -6.202 22.050 1.00 50.22 225 CYS A C 1
ATOM 1815 O O . CYS A 1 225 ? 12.484 -6.430 21.710 1.00 50.22 225 CYS A O 1
ATOM 1817 N N . ARG A 1 226 ? 10.299 -6.331 21.192 1.00 56.03 226 ARG A N 1
ATOM 1818 C CA . ARG A 1 226 ? 10.476 -6.803 19.808 1.00 56.03 226 ARG A CA 1
ATOM 1819 C C . ARG A 1 226 ? 10.128 -5.764 18.744 1.00 56.03 226 ARG A C 1
ATOM 1821 O O . ARG A 1 226 ? 10.691 -5.855 17.662 1.00 56.03 226 ARG A O 1
ATOM 1828 N N . TRP A 1 227 ? 9.247 -4.804 19.031 1.00 46.81 227 TRP A N 1
ATOM 1829 C CA . TRP A 1 227 ? 8.969 -3.677 18.133 1.00 46.81 227 TRP A CA 1
ATOM 1830 C C . TRP A 1 227 ? 9.967 -2.528 18.299 1.00 46.81 227 TRP A C 1
ATOM 1832 O O . TRP A 1 2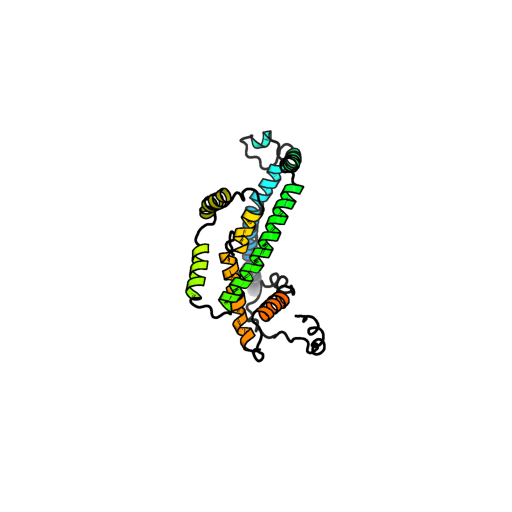27 ? 10.357 -1.947 17.294 1.00 46.81 227 TRP A O 1
ATOM 1842 N N . LEU A 1 228 ? 10.425 -2.222 19.524 1.00 46.69 228 LEU A N 1
ATOM 1843 C CA . LEU A 1 228 ? 11.443 -1.178 19.741 1.00 46.69 228 LEU A CA 1
ATOM 1844 C C . LEU A 1 228 ? 12.872 -1.649 19.439 1.00 46.69 228 LEU A C 1
ATOM 1846 O O . LEU A 1 228 ? 13.794 -0.840 19.445 1.00 46.69 228 LEU A O 1
ATOM 1850 N N . ASN A 1 229 ? 13.073 -2.943 19.186 1.00 39.56 229 ASN A N 1
ATOM 1851 C CA . ASN A 1 229 ? 14.363 -3.474 18.772 1.00 39.56 229 ASN A CA 1
ATOM 1852 C C . ASN A 1 229 ? 14.289 -3.779 17.262 1.00 39.56 229 ASN A C 1
ATOM 1854 O O . ASN A 1 229 ? 13.569 -4.704 16.874 1.00 39.56 229 ASN A O 1
ATOM 1858 N N . PRO A 1 230 ? 14.997 -3.027 16.398 1.00 43.28 230 PRO A N 1
ATOM 1859 C CA . PRO A 1 230 ? 14.871 -3.113 14.945 1.00 43.28 230 PRO A CA 1
ATOM 1860 C C . PRO A 1 230 ? 15.764 -4.147 14.210 1.00 43.28 230 PRO A C 1
ATOM 1862 O O . PRO A 1 230 ? 15.886 -4.013 12.992 1.00 43.28 230 PRO A O 1
ATOM 1865 N N . PRO A 1 231 ? 16.384 -5.207 14.791 1.00 46.06 231 PRO A N 1
ATOM 1866 C CA . PRO A 1 231 ? 17.297 -6.036 13.998 1.00 46.06 231 PRO A CA 1
ATOM 1867 C C . PRO A 1 231 ? 16.585 -6.974 13.005 1.00 46.06 231 PRO A C 1
ATOM 1869 O O . PRO A 1 231 ? 17.250 -7.668 12.242 1.00 46.06 231 PRO A O 1
ATOM 1872 N N . VAL A 1 232 ? 15.244 -7.006 12.963 1.00 42.44 232 VAL A N 1
ATOM 1873 C CA . VAL A 1 232 ? 14.499 -7.850 12.006 1.00 42.44 232 VAL A CA 1
ATOM 1874 C C . VAL A 1 232 ? 14.450 -7.237 10.597 1.00 42.44 232 VAL A C 1
ATOM 1876 O O . VAL A 1 232 ? 14.387 -7.989 9.629 1.00 42.44 232 VAL A O 1
ATOM 1879 N N . TRP A 1 233 ? 14.562 -5.911 10.450 1.00 31.92 233 TRP A N 1
ATOM 1880 C CA . TRP A 1 233 ? 14.575 -5.269 9.124 1.00 31.92 233 TRP A CA 1
ATOM 1881 C C . TRP A 1 233 ? 15.912 -5.430 8.382 1.00 31.92 233 TRP A C 1
ATOM 1883 O O . TRP A 1 233 ? 15.923 -5.504 7.158 1.00 31.92 233 TRP A O 1
ATOM 1893 N N . LEU A 1 234 ? 17.033 -5.564 9.100 1.00 34.69 234 LEU A N 1
ATOM 1894 C CA . LEU A 1 234 ? 18.372 -5.689 8.502 1.00 34.69 234 LEU A CA 1
ATOM 1895 C C . LEU A 1 234 ? 18.758 -7.115 8.075 1.00 34.69 234 LEU A C 1
ATOM 1897 O O . LEU A 1 234 ? 19.729 -7.281 7.349 1.00 34.69 234 LEU A O 1
ATOM 1901 N N . SER A 1 235 ? 18.018 -8.150 8.488 1.00 34.53 235 SER A N 1
ATOM 1902 C CA . SER A 1 235 ? 18.358 -9.548 8.153 1.00 34.53 235 SER A CA 1
ATOM 1903 C C . SER A 1 235 ? 17.662 -10.095 6.900 1.00 34.53 235 SER A C 1
ATOM 1905 O O . SER A 1 235 ? 17.893 -11.245 6.542 1.00 34.53 235 SER A O 1
ATOM 1907 N N . PHE A 1 236 ? 16.814 -9.311 6.223 1.00 27.20 236 PHE A N 1
ATOM 1908 C CA . PHE A 1 236 ? 16.094 -9.771 5.024 1.00 27.20 236 PHE A CA 1
ATOM 1909 C C . PHE A 1 236 ? 16.801 -9.445 3.696 1.00 27.20 236 PHE A C 1
ATOM 1911 O O . PHE A 1 236 ? 16.335 -9.880 2.647 1.00 27.20 236 PHE A O 1
ATOM 1918 N N . SER A 1 237 ? 17.931 -8.725 3.715 1.00 26.55 237 SER A N 1
ATOM 1919 C CA . SER A 1 237 ? 18.667 -8.331 2.501 1.00 26.55 237 SER A CA 1
ATOM 1920 C C . SER A 1 237 ? 19.866 -9.221 2.141 1.00 26.55 237 SER A C 1
ATOM 1922 O O . SER A 1 237 ? 20.481 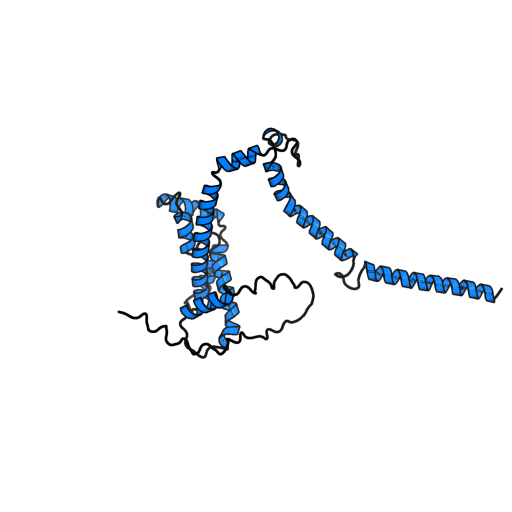-8.994 1.103 1.00 26.55 237 SER A O 1
ATOM 1924 N N . SER A 1 238 ? 20.205 -10.254 2.924 1.00 29.48 238 SER A N 1
ATOM 1925 C CA . SER A 1 238 ? 21.361 -11.116 2.621 1.00 29.48 238 SER A CA 1
ATOM 1926 C C . SER A 1 238 ? 21.118 -12.607 2.878 1.00 29.48 238 SER A C 1
ATOM 1928 O O . SER A 1 238 ? 21.738 -13.211 3.745 1.00 29.48 238 SER A O 1
ATOM 1930 N N . HIS A 1 239 ? 20.245 -13.256 2.103 1.00 28.75 239 HIS A N 1
ATOM 1931 C CA . HIS A 1 239 ? 20.323 -14.718 1.941 1.00 28.75 239 HIS A CA 1
ATOM 1932 C C . HIS A 1 239 ? 19.698 -15.188 0.619 1.00 28.75 239 HIS A C 1
ATOM 1934 O O . HIS A 1 239 ? 18.624 -15.778 0.576 1.00 28.75 239 HIS A O 1
ATOM 1940 N N . SER A 1 240 ? 20.408 -14.954 -0.485 1.00 32.84 240 SER A N 1
ATOM 1941 C CA . SER A 1 240 ? 20.278 -15.753 -1.707 1.00 32.84 240 SER A CA 1
ATOM 1942 C C . SER A 1 240 ? 21.588 -16.503 -1.937 1.00 32.84 240 SER A C 1
ATOM 1944 O O . SER A 1 240 ? 22.371 -16.107 -2.792 1.00 32.84 240 SER A O 1
ATOM 1946 N N . SER A 1 241 ? 21.875 -17.518 -1.118 1.00 31.11 241 SER A N 1
ATOM 1947 C CA . SER A 1 241 ? 22.864 -18.588 -1.365 1.00 31.11 241 SER A CA 1
ATOM 1948 C C . SER A 1 241 ? 22.936 -19.503 -0.144 1.00 31.11 241 SER A C 1
ATOM 1950 O O . SER A 1 241 ? 23.321 -19.042 0.923 1.00 31.11 241 SER A O 1
ATOM 1952 N N . GLY A 1 242 ? 22.645 -20.794 -0.303 1.00 27.48 242 GLY A N 1
ATOM 1953 C CA . GLY A 1 242 ? 23.102 -21.817 0.642 1.00 27.48 242 GLY A CA 1
ATOM 1954 C C . GLY A 1 242 ? 22.005 -22.494 1.456 1.00 27.48 242 GLY A C 1
ATOM 1955 O O . GLY A 1 242 ? 21.481 -21.961 2.427 1.00 27.48 242 GLY A O 1
ATOM 1956 N N . ILE A 1 243 ? 21.716 -23.735 1.075 1.00 37.72 243 ILE A N 1
ATOM 1957 C CA . ILE A 1 243 ? 21.054 -24.738 1.907 1.00 37.72 243 ILE A CA 1
ATOM 1958 C C . ILE A 1 243 ? 21.910 -24.922 3.168 1.00 37.72 243 ILE A C 1
ATOM 1960 O O . ILE A 1 243 ? 23.009 -25.464 3.109 1.00 37.72 243 ILE A O 1
ATOM 1964 N N . GLY A 1 244 ? 21.411 -24.434 4.299 1.00 25.44 244 GLY A N 1
ATOM 1965 C CA . GLY A 1 244 ? 22.039 -24.577 5.603 1.00 25.44 244 GLY A CA 1
ATOM 1966 C C . GLY A 1 244 ? 20.977 -24.457 6.684 1.00 25.44 244 GLY A C 1
ATOM 1967 O O . GLY A 1 244 ? 20.355 -23.416 6.867 1.00 25.44 244 GLY A O 1
ATOM 1968 N N . THR A 1 245 ? 20.727 -25.554 7.383 1.00 30.78 245 THR A N 1
ATOM 1969 C CA . THR A 1 245 ? 19.884 -25.617 8.574 1.00 30.78 245 THR A CA 1
ATOM 1970 C C . THR A 1 245 ? 20.423 -24.669 9.648 1.00 30.78 245 THR A C 1
ATOM 1972 O O . THR A 1 245 ? 21.331 -25.025 10.393 1.00 30.78 245 THR A O 1
ATOM 1975 N N . CYS A 1 246 ? 19.863 -23.462 9.755 1.00 24.77 246 CYS A N 1
ATOM 1976 C CA . CYS A 1 246 ? 20.150 -22.559 10.865 1.00 24.77 246 CYS A CA 1
ATOM 1977 C C . CYS A 1 246 ? 19.418 -23.038 12.123 1.00 24.77 246 CYS A C 1
ATOM 1979 O O . CYS A 1 246 ? 18.248 -22.738 12.367 1.00 24.77 246 CYS A O 1
ATOM 1981 N N . THR A 1 247 ? 20.146 -23.804 12.930 1.00 26.11 247 THR A N 1
ATOM 1982 C CA . THR A 1 247 ? 19.837 -24.108 14.323 1.00 26.11 247 THR A CA 1
ATOM 1983 C C . THR A 1 247 ? 19.535 -22.834 15.107 1.00 26.11 247 THR A C 1
ATOM 1985 O O . THR A 1 247 ? 20.333 -21.903 15.208 1.00 26.11 247 THR A O 1
ATOM 1988 N N . MET A 1 248 ? 18.346 -22.825 15.697 1.00 32.44 248 MET A N 1
ATOM 1989 C CA . MET A 1 248 ? 17.808 -21.793 16.571 1.00 32.44 248 MET A CA 1
ATOM 1990 C C . MET A 1 248 ? 18.490 -21.880 17.945 1.00 32.44 248 MET A C 1
ATOM 1992 O O . MET A 1 248 ? 17.930 -22.419 18.895 1.00 32.44 248 MET A O 1
ATOM 1996 N N . SER A 1 249 ? 19.731 -21.402 18.050 1.00 29.09 249 SER A N 1
ATOM 1997 C CA . SER A 1 249 ? 20.549 -21.547 19.260 1.00 29.09 249 SER A CA 1
ATOM 1998 C C . SER A 1 249 ? 21.179 -20.234 19.718 1.00 29.09 249 SER A C 1
ATOM 2000 O O . SER A 1 249 ? 22.391 -20.161 19.867 1.00 29.09 249 SER A O 1
ATOM 2002 N N . ARG A 1 250 ? 20.371 -19.205 20.001 1.00 25.05 250 ARG A N 1
ATOM 2003 C CA . ARG A 1 250 ? 20.690 -18.229 21.061 1.00 25.05 250 ARG A CA 1
ATOM 2004 C C . ARG A 1 250 ? 19.402 -17.791 21.766 1.00 25.05 250 ARG A C 1
ATOM 2006 O O . ARG A 1 250 ? 18.600 -17.074 21.169 1.00 25.05 250 ARG A O 1
ATOM 2013 N N . PRO A 1 251 ? 19.149 -18.233 23.010 1.00 31.50 251 PRO A N 1
ATOM 2014 C CA . PRO A 1 251 ? 18.130 -17.607 23.838 1.00 31.50 251 PRO A CA 1
ATOM 2015 C C . PRO A 1 251 ? 18.587 -16.186 24.182 1.00 31.50 251 PRO A C 1
ATOM 2017 O O . PRO A 1 251 ? 19.765 -15.961 24.450 1.00 31.50 251 PRO A O 1
ATOM 2020 N N . CYS A 1 252 ? 17.654 -15.235 24.197 1.00 30.61 252 CYS A N 1
ATOM 2021 C CA . CYS A 1 252 ? 17.867 -13.929 24.808 1.00 30.61 252 CYS A CA 1
ATOM 2022 C C . CYS A 1 252 ? 18.251 -14.138 26.280 1.00 30.61 252 CYS A C 1
ATOM 2024 O O . CYS A 1 252 ? 17.386 -14.344 27.133 1.00 30.61 252 CYS A O 1
ATOM 2026 N N . SER A 1 253 ? 19.546 -14.115 26.583 1.00 26.75 253 SER A N 1
ATOM 2027 C CA . SER A 1 253 ? 20.023 -13.884 27.936 1.00 26.75 253 SER A CA 1
ATOM 2028 C C . SER A 1 253 ? 19.697 -12.434 28.272 1.00 26.75 253 SER A C 1
ATOM 2030 O O . SER A 1 253 ? 20.307 -11.513 27.731 1.00 26.75 253 SER A O 1
ATOM 2032 N N . TRP A 1 254 ? 18.706 -12.233 29.135 1.00 28.17 254 TRP A N 1
ATOM 2033 C CA . TRP A 1 254 ? 18.549 -10.972 29.848 1.00 28.17 254 TRP A CA 1
ATOM 2034 C C . TRP A 1 254 ? 19.877 -10.630 30.545 1.00 28.17 254 TRP A C 1
ATOM 2036 O O . TRP A 1 254 ? 20.476 -11.534 31.141 1.00 28.17 254 TRP A O 1
ATOM 2046 N N . PRO A 1 255 ? 20.350 -9.371 30.506 1.00 27.17 255 PRO A N 1
ATOM 2047 C CA . PRO A 1 255 ? 21.453 -8.964 31.356 1.00 27.17 255 PRO A CA 1
ATOM 2048 C C . PRO A 1 255 ? 21.042 -9.208 32.811 1.00 27.17 255 PRO A C 1
ATOM 2050 O O . PRO A 1 255 ? 20.066 -8.640 33.308 1.00 27.17 255 PRO A O 1
ATOM 2053 N N . LYS A 1 256 ? 21.768 -10.104 33.487 1.00 32.50 256 LYS A N 1
ATOM 2054 C CA . LYS A 1 256 ? 21.661 -10.348 34.928 1.00 32.50 256 LYS A CA 1
ATOM 2055 C C . LYS A 1 256 ? 22.171 -9.098 35.654 1.00 32.50 256 LYS A C 1
ATOM 2057 O O . LYS A 1 256 ? 23.333 -9.038 36.026 1.00 32.50 256 LYS A O 1
ATOM 2062 N N . GLY A 1 257 ? 21.336 -8.068 35.767 1.00 31.50 257 GLY A N 1
ATOM 2063 C CA . GLY A 1 257 ? 21.785 -6.775 36.293 1.00 31.50 257 GLY A CA 1
ATOM 2064 C C . GLY A 1 257 ? 20.701 -5.773 36.688 1.00 31.50 257 GLY A C 1
ATOM 2065 O O . GLY A 1 257 ? 21.037 -4.645 37.018 1.00 31.50 257 GLY A O 1
ATOM 2066 N N . LEU A 1 258 ? 19.415 -6.143 36.705 1.00 33.06 258 LEU A N 1
ATOM 2067 C CA . LEU A 1 258 ? 18.336 -5.261 37.177 1.00 33.06 258 LEU A CA 1
ATOM 2068 C C . LEU A 1 258 ? 17.561 -5.873 38.354 1.00 33.06 258 LEU A C 1
ATOM 2070 O O . LEU A 1 258 ? 16.345 -6.003 38.331 1.00 33.06 258 LEU A O 1
ATOM 2074 N N . HIS A 1 259 ? 18.274 -6.214 39.429 1.00 33.53 259 HIS A N 1
ATOM 2075 C CA . HIS A 1 259 ? 17.654 -6.431 40.746 1.00 33.53 259 HIS A CA 1
ATOM 2076 C C . HIS A 1 259 ? 17.505 -5.130 41.562 1.00 33.53 259 HIS A C 1
ATOM 2078 O O . HIS A 1 259 ? 16.995 -5.169 42.679 1.00 33.53 259 HIS A O 1
ATOM 2084 N N . ARG A 1 260 ? 17.902 -3.967 41.017 1.00 30.28 260 ARG A N 1
ATOM 2085 C CA . ARG A 1 260 ? 18.004 -2.701 41.769 1.00 30.28 260 ARG A CA 1
ATOM 2086 C C . ARG A 1 260 ? 16.944 -1.632 41.462 1.00 30.28 260 ARG A C 1
ATOM 2088 O O . ARG A 1 260 ? 17.102 -0.499 41.888 1.00 30.28 260 ARG A O 1
ATOM 2095 N N . TYR A 1 261 ? 15.849 -1.984 40.785 1.00 34.91 261 TYR A N 1
ATOM 2096 C CA . TYR A 1 261 ? 14.719 -1.068 40.524 1.00 34.91 261 TYR A CA 1
ATOM 2097 C C . TYR A 1 261 ? 13.363 -1.619 41.002 1.00 34.91 261 TYR A C 1
ATOM 2099 O O . TYR A 1 261 ? 12.312 -1.281 40.467 1.00 34.91 261 TYR A O 1
ATOM 2107 N N . ARG A 1 262 ? 13.358 -2.465 42.043 1.00 30.91 262 ARG A N 1
ATOM 2108 C CA . ARG A 1 262 ? 12.119 -2.963 42.676 1.00 30.91 262 ARG A CA 1
ATOM 2109 C C . ARG A 1 262 ? 11.484 -1.956 43.656 1.00 30.91 262 ARG A C 1
ATOM 2111 O O . ARG A 1 262 ? 10.421 -2.234 44.192 1.00 30.91 262 ARG A O 1
ATOM 2118 N N . SER A 1 263 ? 12.104 -0.797 43.874 1.00 29.28 263 SER A N 1
ATOM 2119 C CA . SER A 1 263 ? 11.719 0.185 44.902 1.00 29.28 263 SER A CA 1
ATOM 2120 C C . SER A 1 263 ? 11.118 1.499 44.374 1.00 29.28 263 SER A C 1
ATOM 2122 O O . SER A 1 263 ? 10.760 2.347 45.178 1.00 29.28 263 SER A O 1
ATOM 2124 N N . VAL A 1 264 ? 10.958 1.686 43.055 1.00 32.91 264 VAL A N 1
ATOM 2125 C CA . VAL A 1 264 ? 10.440 2.956 42.475 1.00 32.91 264 VAL A CA 1
ATOM 2126 C C . VAL A 1 264 ? 8.962 2.854 42.041 1.00 32.91 264 VAL A C 1
ATOM 2128 O O . VAL A 1 264 ? 8.364 3.832 41.613 1.00 32.91 264 VAL A O 1
ATOM 2131 N N . LEU A 1 265 ? 8.318 1.691 42.192 1.00 32.47 265 LEU A N 1
ATOM 2132 C CA . LEU A 1 265 ? 6.916 1.473 41.784 1.00 32.47 265 LEU A CA 1
ATOM 2133 C C . LEU A 1 265 ? 5.912 1.373 42.946 1.00 32.47 265 LEU A C 1
ATOM 2135 O O . LEU A 1 265 ? 4.761 1.014 42.729 1.00 32.47 265 LEU A O 1
ATOM 2139 N N . THR A 1 266 ? 6.315 1.742 44.163 1.00 32.16 266 THR A N 1
ATOM 2140 C CA . THR A 1 266 ? 5.432 1.859 45.341 1.00 32.16 266 THR A CA 1
ATOM 2141 C C . THR A 1 266 ? 4.856 3.267 45.556 1.00 32.16 266 THR A C 1
ATOM 2143 O O . THR A 1 266 ? 4.179 3.483 46.551 1.00 32.16 266 THR A O 1
ATOM 2146 N N . ILE A 1 267 ? 5.084 4.224 44.644 1.00 30.91 267 ILE A N 1
ATOM 2147 C CA . ILE A 1 267 ? 4.691 5.641 44.834 1.00 30.91 267 ILE A CA 1
ATOM 2148 C C . ILE A 1 267 ? 3.351 6.018 44.164 1.00 30.91 267 ILE A C 1
ATOM 2150 O O . ILE A 1 267 ? 2.807 7.080 44.440 1.00 30.91 267 ILE A O 1
ATOM 2154 N N . TRP A 1 268 ? 2.741 5.146 43.357 1.00 26.06 268 TRP A N 1
ATOM 2155 C CA . TRP A 1 268 ? 1.429 5.418 42.741 1.00 26.06 268 TRP A CA 1
ATOM 2156 C C . TRP A 1 268 ? 0.298 4.640 43.412 1.00 26.06 268 TRP A C 1
ATOM 2158 O O . TRP A 1 268 ? -0.373 3.823 42.787 1.00 26.06 268 TRP A O 1
ATOM 2168 N N . ASN A 1 269 ? 0.115 4.895 44.707 1.00 27.72 269 ASN A N 1
ATOM 2169 C CA . ASN A 1 269 ? -1.113 4.555 45.415 1.00 27.72 269 ASN A CA 1
ATOM 2170 C C . ASN A 1 269 ? -1.468 5.693 46.388 1.00 27.72 269 ASN A C 1
ATOM 2172 O O . ASN A 1 269 ? -0.893 5.771 47.474 1.00 27.72 269 ASN A O 1
ATOM 2176 N N . PRO A 1 270 ? -2.384 6.589 45.994 1.00 28.28 270 PRO A N 1
ATOM 2177 C CA . PRO A 1 270 ? -3.337 7.134 46.945 1.00 28.28 270 PRO A CA 1
ATOM 2178 C C . PRO A 1 270 ? -4.776 6.904 46.452 1.00 28.28 270 PRO A C 1
ATOM 2180 O O . PRO A 1 270 ? -5.142 7.388 45.383 1.00 28.28 270 PRO A O 1
ATOM 2183 N N . CYS A 1 271 ? -5.544 6.217 47.305 1.00 31.00 271 CYS A N 1
ATOM 2184 C CA . CYS A 1 271 ? -6.998 5.991 47.288 1.00 31.00 271 CYS A CA 1
ATOM 2185 C C . CYS A 1 271 ? -7.588 5.102 46.181 1.00 31.00 271 CYS A C 1
ATOM 2187 O O . CYS A 1 271 ? -7.567 5.478 44.991 1.00 31.00 271 CYS A O 1
#

Sequence (271 aa):
MKVEIWLDRAKDYARELIWRRQSQRVKVALLGRNLSDGLLAKLVIYLLLSIVAYLYLQPLLYMVSTMLKTVSDLLDPAVKWIPRVVTWENLTKAYEGLQYPEALRNTAVIALTCSIVQVMVCSMTGYALARLAVPFKGLITALVLLTFLIPPQVIIIPLYVIFSKLGLLNTLFVFLIPAIFGQGLKGALFILIFRQFFKSQRRAWKRQRSWTVRPQADFISVLCCRWLNPPVWLSFSSHSSGIGTCTMSRPCSWPKGLHRYRSVLTIWNPC

Secondary structure (DSSP, 8-state):
-HHHHHHHHHHHHHHHHHHHHHHHHHHHHHH-SSTTT-HHHHHHHHHHHHHHHHHHHHHHHHHHHHHHS-HHHHH-SS--SS-SS---HHHHHHHHHTTHHHHHHHHHHHHHHHHHHHHHHHHHHHHHHHHS--TTHHHHHHHHHHHHHS-HHHHHHHHHHHHHHTT-TTSTHHHHHHHHTT-STTHHHHHHHHHHHHHHHHHHHGGG--S---HHHHHHHHHHHHHS--TTTTTSSS-SS--------------S---S-TTSSSS----